Protein AF-A0A0M9DPZ4-F1 (afdb_monomer_lite)

Radius of gyration: 16.46 Å; chains: 1; bounding box: 39×26×56 Å

Foldseek 3Di:
DFQKKWKWDDAPVNQFIFTWDMDGLDDAQLNLQLLLAQKDFAQDLVCNPDPDRQKIKHFRVVSVVSLLLLLVLCCLAPLFDVVLSVQLVVVVVVLCVVVVVRRYGMMMMHRQSNPVPPPDDSRVVSVVVSVVSNVSNVVSVVCSVVSDSHCPPDDPDPVVCVCNVPVVRHRHDRTDGDDDPPSPPD

Structure (mmCIF, N/CA/C/O backbone):
data_AF-A0A0M9DPZ4-F1
#
_entry.id   AF-A0A0M9DPZ4-F1
#
loop_
_atom_site.group_PDB
_atom_site.id
_atom_site.type_symbol
_atom_site.label_atom_id
_atom_site.label_alt_id
_atom_site.label_comp_id
_atom_site.label_asym_id
_atom_site.label_entity_id
_atom_site.label_seq_id
_atom_site.pdbx_PDB_ins_code
_atom_site.Cartn_x
_atom_site.Cartn_y
_atom_site.Cartn_z
_atom_site.occupancy
_atom_site.B_iso_or_equiv
_atom_site.auth_seq_id
_atom_site.auth_comp_id
_atom_site.auth_asym_id
_atom_site.auth_atom_id
_atom_site.pdbx_PDB_model_num
ATOM 1 N N . MET A 1 1 ? 12.826 14.659 -14.609 1.00 52.06 1 MET A N 1
ATOM 2 C CA . MET A 1 1 ? 11.609 13.838 -14.426 1.00 52.06 1 MET A CA 1
ATOM 3 C C . MET A 1 1 ? 10.856 14.322 -13.198 1.00 52.06 1 MET A C 1
ATOM 5 O O . MET A 1 1 ? 11.426 15.083 -12.420 1.00 52.06 1 MET A O 1
ATOM 9 N N . GLY A 1 2 ? 9.575 13.976 -13.056 1.00 61.28 2 GLY A N 1
ATOM 10 C CA . GLY A 1 2 ? 8.886 14.183 -11.782 1.00 61.28 2 GLY A CA 1
ATOM 11 C C . GLY A 1 2 ? 9.511 13.297 -10.702 1.00 61.28 2 GLY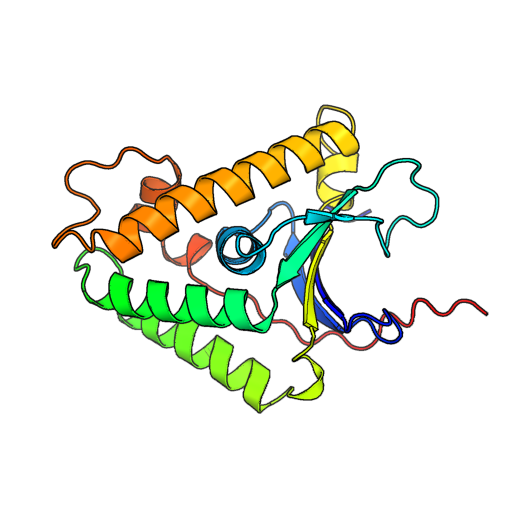 A C 1
ATOM 12 O O . GLY A 1 2 ? 10.254 12.379 -11.014 1.00 61.28 2 GLY A O 1
ATOM 13 N N . LYS A 1 3 ? 9.242 13.582 -9.429 1.00 82.19 3 LYS A N 1
ATOM 14 C CA . LYS A 1 3 ? 9.483 12.633 -8.337 1.00 82.19 3 LYS A CA 1
ATOM 15 C C . LYS A 1 3 ? 8.145 11.972 -8.055 1.00 82.19 3 LYS A C 1
ATOM 17 O O . LYS A 1 3 ? 7.326 12.578 -7.361 1.00 82.19 3 LYS A O 1
ATOM 22 N N . ARG A 1 4 ? 7.852 10.829 -8.673 1.00 88.00 4 ARG A N 1
ATOM 23 C CA . ARG A 1 4 ? 6.530 10.190 -8.582 1.00 88.00 4 ARG A CA 1
ATOM 24 C C . ARG A 1 4 ? 6.630 8.706 -8.256 1.00 88.00 4 ARG A C 1
ATOM 26 O O . ARG A 1 4 ? 7.545 8.024 -8.702 1.00 88.00 4 ARG A O 1
ATOM 33 N N . SER A 1 5 ? 5.669 8.223 -7.481 1.00 90.44 5 SER A N 1
ATOM 34 C CA . SER A 1 5 ? 5.359 6.804 -7.361 1.00 90.44 5 SER A CA 1
ATOM 35 C C . SER A 1 5 ? 4.095 6.505 -8.160 1.00 90.44 5 SER A C 1
ATOM 37 O O . SER A 1 5 ? 3.096 7.225 -8.047 1.00 90.44 5 SER A O 1
ATOM 39 N N . PHE A 1 6 ? 4.142 5.448 -8.963 1.00 92.69 6 PHE A N 1
ATOM 40 C CA . PHE A 1 6 ? 3.035 5.002 -9.802 1.00 92.69 6 PHE A CA 1
ATOM 41 C C . PHE A 1 6 ? 2.484 3.691 -9.266 1.00 92.69 6 PHE A C 1
ATOM 43 O O . PHE A 1 6 ? 3.246 2.755 -9.032 1.00 92.69 6 PHE A O 1
ATOM 50 N N . LEU A 1 7 ? 1.166 3.628 -9.098 1.00 94.31 7 LEU A N 1
ATOM 51 C CA . LEU A 1 7 ? 0.443 2.402 -8.804 1.00 94.31 7 LEU A CA 1
ATOM 52 C C . LEU A 1 7 ? -0.446 2.065 -10.001 1.00 94.31 7 LEU A C 1
ATOM 54 O O . LEU A 1 7 ? -1.272 2.882 -10.422 1.00 94.31 7 LEU A O 1
ATOM 58 N N . TYR A 1 8 ?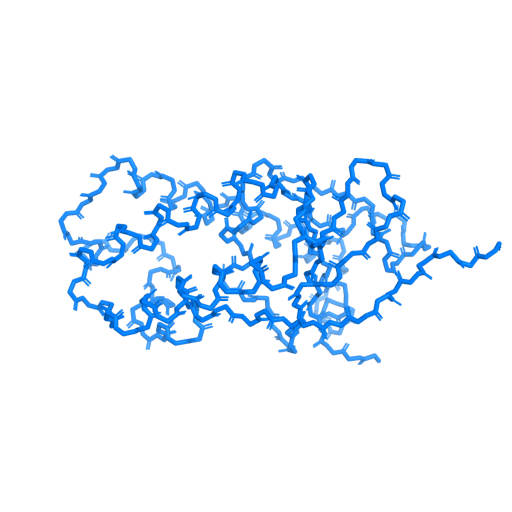 -0.310 0.852 -10.520 1.00 93.75 8 TYR A N 1
ATOM 59 C CA . TYR A 1 8 ? -1.147 0.334 -11.597 1.00 93.75 8 TYR A CA 1
ATOM 60 C C . TYR A 1 8 ? -1.520 -1.127 -11.354 1.00 93.75 8 TYR A C 1
ATOM 62 O O . TYR A 1 8 ? -0.969 -1.792 -10.476 1.00 93.75 8 TYR A O 1
ATOM 70 N N . SER A 1 9 ? -2.473 -1.628 -12.129 1.00 94.31 9 SER A N 1
ATOM 71 C CA . SER A 1 9 ? -2.841 -3.035 -12.172 1.00 94.31 9 SER A CA 1
ATOM 72 C C . SER A 1 9 ? -2.585 -3.659 -13.536 1.00 94.31 9 SER A C 1
ATOM 74 O O . SER A 1 9 ? -2.526 -2.979 -14.566 1.00 94.31 9 SER A O 1
ATOM 76 N N . ALA A 1 10 ? -2.381 -4.973 -13.531 1.00 92.75 10 ALA A N 1
ATOM 77 C CA . ALA A 1 10 ? -2.241 -5.766 -14.743 1.00 92.75 10 ALA A CA 1
ATOM 78 C C . ALA A 1 10 ? -2.678 -7.208 -14.491 1.00 92.75 10 ALA A C 1
ATOM 80 O O . ALA A 1 10 ? -2.569 -7.724 -13.376 1.00 92.75 10 ALA A O 1
ATOM 81 N N . ASN A 1 11 ? -3.126 -7.869 -15.554 1.00 90.81 11 ASN A N 1
ATOM 82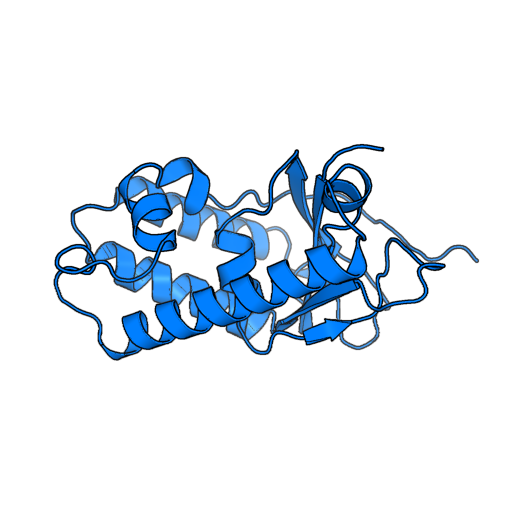 C CA . ASN A 1 11 ? -3.293 -9.319 -15.548 1.00 90.81 11 ASN A CA 1
ATOM 83 C C . ASN A 1 11 ? -1.936 -10.015 -15.721 1.00 90.81 11 ASN A C 1
ATOM 85 O O . ASN A 1 11 ? -0.973 -9.405 -16.189 1.00 90.81 11 ASN A O 1
ATOM 89 N N . GLN A 1 12 ? -1.880 -11.317 -15.446 1.00 86.69 12 GLN A N 1
ATOM 90 C CA . GLN A 1 12 ? -0.695 -12.170 -15.611 1.00 86.69 12 GLN A CA 1
ATOM 91 C C . GLN A 1 12 ? -0.041 -12.074 -16.992 1.00 86.69 12 GLN A C 1
ATOM 93 O O . GLN A 1 12 ? 1.168 -12.245 -17.116 1.00 86.69 12 GLN A O 1
ATOM 98 N N . SER A 1 13 ? -0.828 -11.798 -18.033 1.00 83.38 13 SER A N 1
ATOM 99 C CA . SER A 1 13 ? -0.327 -11.659 -19.400 1.00 83.38 13 SER A CA 1
ATOM 100 C C . SER A 1 13 ? 0.372 -10.327 -19.679 1.00 83.38 13 SER A C 1
ATOM 102 O O . SER A 1 13 ? 0.928 -10.178 -20.762 1.00 83.38 13 SER A O 1
ATOM 104 N N . PHE A 1 14 ? 0.298 -9.348 -18.766 1.00 82.19 14 PHE A N 1
ATOM 105 C CA . PHE A 1 14 ? 0.804 -7.977 -18.937 1.00 82.19 14 PHE A CA 1
ATOM 106 C C . PHE A 1 14 ? 0.311 -7.264 -20.210 1.00 82.19 14 PHE A C 1
ATOM 108 O O . PHE A 1 14 ? 0.827 -6.223 -20.597 1.00 82.19 14 PHE A O 1
ATOM 115 N N . THR A 1 15 ? -0.740 -7.781 -20.853 1.00 78.69 15 THR A N 1
ATOM 116 C CA . THR A 1 15 ? -1.261 -7.249 -22.126 1.00 78.69 15 THR A CA 1
ATOM 117 C C . THR A 1 15 ? -1.846 -5.848 -22.005 1.00 78.69 15 THR A C 1
ATOM 119 O O . THR A 1 15 ? -1.954 -5.129 -22.999 1.00 78.69 15 THR A O 1
ATOM 122 N N . LYS A 1 16 ? -2.278 -5.472 -20.800 1.00 83.06 16 LYS A N 1
ATOM 123 C CA . LYS A 1 16 ? -2.845 -4.165 -20.496 1.00 83.06 16 LYS A CA 1
ATOM 124 C C . LYS A 1 16 ? -2.424 -3.739 -19.101 1.00 83.06 16 LYS A C 1
ATOM 126 O O . LYS A 1 16 ? -2.715 -4.434 -18.131 1.00 83.06 16 LYS A O 1
ATOM 131 N N . LEU A 1 17 ? -1.802 -2.569 -19.036 1.00 88.19 17 LEU A N 1
ATOM 132 C CA . LEU A 1 17 ? -1.488 -1.870 -17.801 1.00 88.19 17 LEU A CA 1
ATOM 133 C C . LEU A 1 17 ? -2.584 -0.837 -17.529 1.00 88.19 17 LEU A C 1
ATOM 135 O O . LEU A 1 17 ? -3.160 -0.242 -18.453 1.00 88.19 17 LEU A O 1
ATOM 139 N N . ARG A 1 18 ? -2.955 -0.712 -16.259 1.00 90.62 18 ARG A N 1
ATOM 140 C CA . ARG A 1 18 ? -4.110 0.054 -15.806 1.00 90.62 18 ARG A CA 1
ATOM 141 C C . ARG A 1 18 ? -3.711 0.953 -14.654 1.00 90.62 18 ARG A C 1
ATOM 143 O O . ARG A 1 18 ? -3.640 0.498 -13.525 1.00 90.62 18 ARG A O 1
ATOM 150 N N . ASP A 1 19 ? -3.520 2.235 -14.927 1.00 90.50 19 ASP A N 1
ATOM 151 C CA . ASP A 1 19 ? -3.243 3.212 -13.873 1.00 90.50 19 ASP A CA 1
ATOM 152 C C . ASP A 1 19 ? -4.333 3.207 -12.798 1.00 90.50 19 ASP A C 1
ATOM 154 O O . ASP A 1 19 ? -5.528 3.115 -13.110 1.00 90.50 19 ASP A O 1
ATOM 158 N N . LEU A 1 20 ? -3.891 3.308 -11.547 1.00 92.62 20 LEU A N 1
ATOM 159 C CA . LEU A 1 20 ? -4.741 3.356 -10.364 1.00 92.62 20 LEU A CA 1
ATOM 160 C C . LEU A 1 20 ? -4.467 4.592 -9.516 1.00 92.62 20 LEU A C 1
ATOM 162 O O . LEU A 1 20 ? -5.391 5.150 -8.933 1.00 92.62 20 LEU A O 1
ATOM 166 N N . SER A 1 21 ? -3.203 4.993 -9.381 1.00 91.81 21 SER A N 1
ATOM 167 C CA . SER A 1 21 ? -2.817 6.135 -8.557 1.00 91.81 21 SER A CA 1
ATOM 168 C C . SER A 1 21 ? -1.415 6.641 -8.904 1.00 91.81 21 SER A C 1
ATOM 170 O O . SER A 1 21 ? -0.568 5.906 -9.405 1.00 91.81 21 SER A O 1
ATOM 172 N N . GLU A 1 22 ? -1.174 7.919 -8.621 1.00 90.62 22 GLU A N 1
ATOM 173 C CA . GLU A 1 22 ? 0.131 8.568 -8.760 1.00 90.62 22 GLU A CA 1
ATOM 174 C C . GLU A 1 22 ? 0.330 9.536 -7.591 1.00 90.62 22 GLU A C 1
ATOM 176 O O . GLU A 1 22 ? -0.519 10.411 -7.364 1.00 90.62 22 GLU A O 1
ATOM 181 N N . CYS A 1 23 ? 1.468 9.446 -6.902 1.00 88.31 23 CYS A N 1
ATOM 182 C CA . CYS A 1 23 ? 1.805 10.333 -5.789 1.00 88.31 23 CYS A CA 1
ATOM 183 C C . CYS A 1 23 ? 3.163 11.003 -5.988 1.00 88.31 23 CYS A C 1
ATOM 185 O O . CYS A 1 23 ? 4.130 10.376 -6.407 1.00 88.31 23 CYS A O 1
ATOM 187 N N . LYS A 1 24 ? 3.231 12.307 -5.693 1.00 88.12 24 LYS A N 1
ATOM 188 C CA . LYS A 1 24 ? 4.454 13.103 -5.837 1.00 88.12 24 LYS A CA 1
ATOM 189 C C . LYS A 1 24 ? 5.283 13.035 -4.560 1.00 88.12 24 LYS A C 1
ATOM 191 O O . LYS A 1 24 ? 4.747 13.248 -3.481 1.00 88.12 24 LYS A O 1
ATOM 196 N N . ASN A 1 25 ? 6.591 12.856 -4.709 1.00 84.81 25 ASN A N 1
ATOM 197 C CA . ASN A 1 25 ? 7.608 12.905 -3.656 1.00 84.81 25 ASN A CA 1
ATOM 198 C C . ASN A 1 25 ? 7.437 11.891 -2.511 1.00 84.81 25 ASN A C 1
ATOM 200 O O . ASN A 1 25 ? 8.165 11.984 -1.528 1.00 84.81 25 ASN A O 1
ATOM 204 N N . SER A 1 26 ? 6.502 10.945 -2.599 1.00 87.81 26 SER A N 1
ATOM 205 C CA . SER A 1 26 ? 6.248 9.987 -1.526 1.00 87.81 26 SER A CA 1
ATOM 206 C C . SER A 1 26 ? 5.663 8.680 -2.047 1.00 87.81 26 SER A C 1
ATOM 208 O O . SER A 1 26 ? 5.127 8.604 -3.157 1.00 87.81 26 SER A O 1
ATOM 210 N N . ILE A 1 27 ? 5.774 7.644 -1.217 1.00 90.50 27 ILE A N 1
ATOM 211 C CA . ILE A 1 27 ? 5.100 6.358 -1.390 1.00 90.50 27 ILE A CA 1
ATOM 212 C C . ILE A 1 27 ? 4.056 6.261 -0.271 1.00 90.50 27 ILE A C 1
ATOM 214 O O . ILE A 1 27 ? 4.435 6.062 0.887 1.00 90.50 27 ILE A O 1
ATOM 218 N N . PRO A 1 28 ? 2.762 6.447 -0.586 1.00 90.12 28 PRO A N 1
ATOM 219 C CA . PRO A 1 28 ? 1.685 6.398 0.393 1.00 90.12 28 PRO A CA 1
ATOM 220 C C . PRO A 1 28 ? 1.677 5.113 1.215 1.00 90.12 28 PRO A C 1
ATOM 222 O O . PRO A 1 28 ? 1.924 4.023 0.697 1.00 90.12 28 PRO A O 1
ATOM 225 N N . PHE A 1 29 ? 1.299 5.226 2.487 1.00 91.25 29 PHE A N 1
ATOM 226 C CA . PHE A 1 29 ? 1.192 4.068 3.371 1.00 91.25 29 PHE A CA 1
ATOM 227 C C . PHE A 1 29 ? 0.193 3.027 2.847 1.00 91.25 29 PHE A C 1
ATOM 229 O O . PHE A 1 29 ? 0.484 1.833 2.876 1.00 91.25 29 PHE A O 1
ATOM 236 N N . PHE A 1 30 ? -0.926 3.461 2.255 1.00 91.56 30 PHE A N 1
ATOM 237 C CA . PHE A 1 30 ? -1.904 2.537 1.678 1.00 91.56 30 PHE A CA 1
ATOM 238 C C . PHE A 1 30 ? -1.339 1.666 0.544 1.00 91.56 30 PHE A C 1
ATOM 240 O O . PHE A 1 30 ? -1.771 0.524 0.411 1.00 91.56 30 PHE A O 1
ATOM 247 N N . TYR A 1 31 ? -0.348 2.142 -0.227 1.00 94.06 31 TYR A N 1
ATOM 248 C CA . TYR A 1 31 ? 0.332 1.299 -1.221 1.00 94.06 31 TYR A CA 1
ATOM 249 C C . TYR A 1 31 ? 1.018 0.118 -0.538 1.00 94.06 31 TYR A C 1
ATOM 251 O O . TYR A 1 31 ? 0.889 -1.019 -0.986 1.00 94.06 31 TYR A O 1
ATOM 259 N N . LYS A 1 32 ? 1.700 0.377 0.584 1.00 94.94 32 LYS A N 1
ATOM 260 C CA . LYS A 1 32 ? 2.391 -0.659 1.359 1.00 94.94 32 LYS A CA 1
ATOM 261 C C . LYS A 1 32 ? 1.411 -1.702 1.900 1.00 94.94 32 LYS A C 1
ATOM 263 O O . LYS A 1 32 ? 1.729 -2.886 1.907 1.00 94.94 32 LYS A O 1
ATOM 268 N N . ILE A 1 33 ? 0.204 -1.277 2.288 1.00 94.69 33 ILE A N 1
ATOM 269 C CA . ILE A 1 33 ? -0.861 -2.183 2.742 1.00 94.69 33 ILE A CA 1
ATOM 270 C C . ILE A 1 33 ? -1.294 -3.136 1.621 1.00 94.69 33 ILE A C 1
ATOM 272 O O . ILE A 1 33 ? -1.270 -4.351 1.817 1.00 94.69 33 ILE A O 1
ATOM 276 N N . ILE A 1 34 ? -1.692 -2.598 0.462 1.00 95.56 34 ILE A N 1
ATOM 277 C CA . ILE A 1 34 ? -2.282 -3.403 -0.623 1.00 95.56 34 ILE A CA 1
ATOM 278 C C . ILE A 1 34 ? -1.246 -4.272 -1.345 1.00 95.56 34 ILE A C 1
ATOM 280 O O . ILE A 1 34 ? -1.576 -5.371 -1.777 1.00 95.56 34 ILE A O 1
ATOM 284 N N . LEU A 1 35 ? 0.007 -3.817 -1.450 1.00 96.94 35 LEU A N 1
ATOM 285 C CA . LEU A 1 35 ? 1.084 -4.574 -2.103 1.00 96.94 35 LEU A CA 1
ATOM 286 C C . LEU A 1 35 ? 1.671 -5.662 -1.214 1.00 96.94 35 LEU A C 1
ATOM 288 O O . LEU A 1 35 ? 2.272 -6.594 -1.730 1.00 96.94 35 LEU A O 1
ATOM 292 N N . GLY A 1 36 ? 1.524 -5.537 0.105 1.00 96.56 36 GLY A N 1
ATOM 293 C CA . GLY A 1 36 ? 2.153 -6.425 1.075 1.00 96.56 36 GLY A CA 1
ATOM 294 C C . GLY A 1 36 ? 1.730 -7.891 0.976 1.00 96.56 36 GLY A C 1
ATOM 295 O O . GLY A 1 36 ? 2.463 -8.773 1.427 1.00 96.56 36 GLY A O 1
ATOM 296 N N . VAL A 1 37 ? 0.566 -8.161 0.380 1.00 96.44 37 VAL A N 1
ATOM 297 C CA . VAL A 1 37 ? 0.063 -9.521 0.194 1.00 96.44 37 VAL A CA 1
ATOM 298 C C . VAL A 1 37 ? 0.715 -10.154 -1.033 1.00 96.44 37 VAL A C 1
ATOM 300 O O . VAL A 1 37 ? 0.505 -9.705 -2.157 1.00 96.44 37 VAL A O 1
ATOM 303 N N . ASP A 1 38 ? 1.480 -11.224 -0.803 1.00 95.81 38 ASP A N 1
ATOM 304 C CA . ASP A 1 38 ? 2.239 -11.947 -1.833 1.00 95.81 38 ASP A CA 1
ATOM 305 C C . ASP A 1 38 ? 3.197 -11.022 -2.619 1.00 95.81 38 ASP A C 1
ATOM 307 O O . ASP A 1 38 ? 3.311 -11.099 -3.843 1.00 95.81 38 ASP A O 1
ATOM 311 N N . ALA A 1 39 ? 3.871 -10.115 -1.898 1.00 97.56 39 ALA A N 1
ATOM 312 C CA . ALA A 1 39 ? 4.714 -9.089 -2.501 1.00 97.56 39 ALA A CA 1
ATOM 313 C C . ALA A 1 39 ? 6.006 -9.656 -3.115 1.00 97.56 39 ALA A C 1
ATOM 315 O O . ALA A 1 39 ? 6.791 -10.334 -2.447 1.00 97.56 39 ALA A O 1
ATOM 316 N N . GLU A 1 40 ? 6.311 -9.272 -4.351 1.00 97.44 40 GLU A N 1
ATOM 317 C CA . GLU A 1 40 ? 7.504 -9.708 -5.082 1.00 97.44 40 GLU A CA 1
ATOM 318 C C . GLU A 1 40 ? 8.146 -8.543 -5.842 1.00 97.44 40 GLU A C 1
ATOM 320 O O . GLU A 1 40 ? 7.456 -7.694 -6.408 1.00 97.44 40 GLU A O 1
ATOM 325 N N . ILE A 1 41 ? 9.478 -8.527 -5.918 1.00 97.00 41 ILE A N 1
ATOM 326 C CA . ILE A 1 41 ? 10.198 -7.619 -6.819 1.00 97.00 41 ILE A CA 1
ATOM 327 C C . ILE A 1 41 ? 10.176 -8.212 -8.234 1.00 97.00 41 ILE A C 1
ATOM 329 O O . ILE A 1 41 ? 10.457 -9.396 -8.429 1.00 97.00 41 ILE A O 1
ATOM 333 N N . CYS A 1 42 ? 9.854 -7.397 -9.235 1.00 94.62 42 CYS A N 1
ATOM 334 C CA . CYS A 1 42 ? 9.731 -7.805 -10.629 1.00 94.62 42 CYS A CA 1
ATOM 335 C C . CYS A 1 42 ? 10.300 -6.756 -11.597 1.00 94.62 42 CYS A C 1
ATOM 337 O O . CYS A 1 42 ? 10.762 -5.681 -11.201 1.00 94.62 42 CYS A O 1
ATOM 339 N N . LYS A 1 43 ? 10.330 -7.102 -12.889 1.00 93.31 43 LYS A N 1
ATOM 340 C CA . LYS A 1 43 ? 10.809 -6.191 -13.932 1.00 93.31 43 LYS A CA 1
ATOM 341 C C . LYS A 1 43 ? 9.879 -4.991 -14.057 1.00 93.31 43 LYS A C 1
ATOM 343 O O . LYS A 1 43 ? 8.663 -5.147 -14.154 1.00 93.31 43 LYS A O 1
ATOM 348 N N . SER A 1 44 ? 10.493 -3.818 -14.105 1.00 91.94 44 SER A N 1
ATOM 349 C CA . SER A 1 44 ? 9.805 -2.570 -14.391 1.00 91.94 44 SER A CA 1
ATOM 350 C C . SER A 1 44 ? 9.186 -2.589 -15.789 1.00 91.94 44 SER A C 1
ATOM 352 O O . SER A 1 44 ? 9.751 -3.168 -16.718 1.00 91.94 44 SER A O 1
ATOM 354 N N . GLN A 1 45 ? 8.010 -1.981 -15.900 1.00 87.81 45 GLN A N 1
ATOM 355 C CA . GLN A 1 45 ? 7.332 -1.673 -17.155 1.00 87.81 45 GLN A CA 1
ATOM 356 C C . GLN A 1 45 ? 7.618 -0.230 -17.601 1.00 87.81 45 GLN A C 1
ATOM 358 O O . GLN A 1 45 ? 7.474 0.078 -18.778 1.00 87.81 45 GLN A O 1
ATOM 363 N N . LEU A 1 46 ? 8.044 0.647 -16.682 1.00 86.31 46 LEU A N 1
ATOM 364 C CA . LEU A 1 46 ? 8.408 2.038 -16.983 1.00 86.31 46 LEU A CA 1
ATOM 365 C C . LEU A 1 46 ? 9.887 2.208 -17.378 1.00 86.31 46 LEU A C 1
ATOM 367 O O . LEU A 1 46 ? 10.235 3.114 -18.132 1.00 86.31 46 LEU A O 1
ATOM 371 N N . TRP A 1 47 ? 10.764 1.345 -16.871 1.00 88.88 47 TRP A N 1
ATOM 372 C CA . TRP A 1 47 ? 12.218 1.402 -17.012 1.00 88.88 47 TRP A CA 1
ATOM 373 C C . TRP A 1 47 ? 12.726 0.183 -17.792 1.00 88.88 47 TRP A C 1
ATOM 375 O O . TRP A 1 47 ? 13.455 -0.657 -17.263 1.00 88.88 47 TRP A O 1
ATOM 385 N N . GLU A 1 48 ? 12.348 0.094 -19.071 1.00 82.44 48 GLU A N 1
ATOM 386 C CA . GLU A 1 48 ? 12.602 -1.063 -19.953 1.00 82.44 48 GLU A CA 1
ATOM 387 C C . GLU A 1 48 ? 14.079 -1.493 -20.021 1.00 82.44 48 GLU A C 1
ATOM 389 O O . GLU A 1 48 ? 14.387 -2.680 -20.123 1.00 82.44 48 GLU A O 1
ATOM 394 N N . ASN A 1 49 ? 14.997 -0.526 -19.931 1.00 86.00 49 ASN A N 1
ATOM 395 C CA . ASN A 1 49 ? 16.439 -0.748 -20.060 1.00 86.00 49 ASN A CA 1
ATOM 396 C C . ASN A 1 49 ? 17.179 -0.816 -18.715 1.00 86.00 49 ASN A C 1
ATOM 398 O O . ASN A 1 49 ? 18.412 -0.855 -18.696 1.00 86.00 49 ASN A O 1
ATOM 402 N N . TYR A 1 50 ? 16.466 -0.809 -17.586 1.00 88.94 50 TYR A N 1
ATOM 403 C CA . TYR A 1 50 ? 17.112 -0.926 -16.284 1.00 88.94 50 TYR A CA 1
ATOM 404 C C . TYR A 1 50 ? 17.474 -2.388 -16.002 1.00 88.94 50 TYR A C 1
ATOM 406 O O . TYR A 1 50 ? 16.641 -3.289 -16.088 1.00 88.94 50 TYR A O 1
ATOM 414 N N . ALA A 1 51 ? 18.745 -2.637 -15.681 1.00 89.75 51 ALA A N 1
ATOM 415 C CA . ALA A 1 51 ? 19.293 -3.993 -15.619 1.00 89.75 51 ALA A CA 1
ATOM 416 C C . ALA A 1 51 ? 18.706 -4.851 -14.482 1.00 89.75 51 ALA A C 1
ATOM 418 O O . ALA A 1 51 ? 18.679 -6.079 -14.581 1.00 89.75 51 ALA A O 1
ATOM 419 N N . HIS A 1 52 ? 18.241 -4.216 -13.405 1.00 92.12 52 HIS A N 1
ATOM 420 C CA . HIS A 1 52 ? 17.730 -4.894 -12.217 1.00 92.12 52 HIS A CA 1
ATOM 421 C C . HIS A 1 52 ? 16.203 -4.780 -12.108 1.00 92.12 52 HIS A C 1
ATOM 423 O O . HIS A 1 52 ? 15.616 -3.806 -12.574 1.00 92.12 52 HIS A O 1
ATOM 429 N N . PRO A 1 53 ? 15.520 -5.753 -11.484 1.00 94.25 53 PRO A N 1
ATOM 430 C CA . PRO A 1 53 ? 14.092 -5.633 -11.238 1.00 94.25 53 PRO A CA 1
ATOM 431 C C . PRO A 1 53 ? 13.849 -4.574 -10.147 1.00 94.25 53 PRO A C 1
ATOM 433 O O . PRO A 1 53 ? 14.411 -4.662 -9.056 1.00 94.25 53 PRO A O 1
ATOM 436 N N . ILE A 1 54 ? 13.049 -3.555 -10.468 1.00 95.06 54 ILE A N 1
ATOM 437 C CA . ILE A 1 54 ? 12.796 -2.385 -9.605 1.00 95.06 54 ILE A CA 1
ATOM 438 C C . ILE A 1 54 ? 11.306 -2.029 -9.476 1.00 95.06 54 ILE A C 1
ATOM 440 O O . ILE A 1 54 ? 10.972 -0.975 -8.948 1.00 95.06 54 ILE A O 1
ATOM 444 N N . ALA A 1 55 ? 10.408 -2.892 -9.955 1.00 95.75 55 ALA A N 1
ATOM 445 C CA . ALA A 1 55 ? 8.980 -2.789 -9.667 1.00 95.75 55 ALA A CA 1
ATOM 446 C C . ALA A 1 55 ? 8.612 -3.751 -8.536 1.00 95.75 55 ALA A C 1
ATOM 448 O O . ALA A 1 55 ? 9.218 -4.815 -8.396 1.00 95.75 55 ALA A O 1
ATOM 449 N N . ILE A 1 56 ? 7.597 -3.412 -7.750 1.00 98.12 56 ILE A N 1
ATOM 450 C CA . ILE A 1 56 ? 7.065 -4.278 -6.693 1.00 98.12 56 ILE A CA 1
ATOM 451 C C . ILE A 1 56 ? 5.646 -4.659 -7.076 1.00 98.12 56 ILE A C 1
ATOM 453 O O . ILE A 1 56 ? 4.830 -3.776 -7.314 1.00 98.12 56 ILE A O 1
ATOM 457 N N . LYS A 1 57 ? 5.341 -5.953 -7.130 1.00 97.19 57 LYS A N 1
ATOM 458 C CA . LYS A 1 57 ? 3.988 -6.451 -7.385 1.00 97.19 57 LYS A CA 1
ATOM 459 C C . LYS A 1 57 ? 3.394 -7.107 -6.146 1.00 97.19 57 LYS A C 1
ATOM 461 O O . LYS A 1 57 ? 4.148 -7.634 -5.336 1.00 97.19 57 LYS A O 1
ATOM 466 N N . GLY A 1 58 ? 2.070 -7.117 -6.045 1.00 97.81 58 GLY A N 1
ATOM 467 C CA . GLY A 1 58 ? 1.310 -7.839 -5.020 1.00 97.81 58 GLY A CA 1
ATOM 468 C C . GLY A 1 58 ? -0.019 -8.353 -5.577 1.00 97.81 58 GLY A C 1
ATOM 469 O O . GLY A 1 58 ? -0.459 -7.913 -6.643 1.00 97.81 58 GLY A O 1
ATOM 470 N N . ASP A 1 59 ? -0.654 -9.296 -4.882 1.00 98.00 59 ASP A N 1
ATOM 471 C CA . ASP A 1 59 ? -1.951 -9.857 -5.286 1.00 98.00 59 ASP A CA 1
ATOM 472 C C . ASP A 1 59 ? -3.055 -8.796 -5.172 1.00 98.00 59 ASP A C 1
ATOM 474 O O . ASP A 1 59 ? -3.262 -8.205 -4.109 1.00 98.00 59 ASP A O 1
ATOM 478 N N . PHE A 1 60 ? -3.770 -8.544 -6.270 1.00 97.62 60 PHE A N 1
ATOM 479 C CA . PHE A 1 60 ? -4.754 -7.467 -6.319 1.00 97.62 60 PHE A CA 1
ATOM 480 C C . PHE A 1 60 ? -5.950 -7.736 -5.400 1.00 97.62 60 PHE A C 1
ATOM 482 O O . PHE A 1 60 ? -6.331 -6.902 -4.575 1.00 97.62 60 PHE A O 1
ATOM 489 N N . ILE A 1 61 ? -6.559 -8.915 -5.542 1.00 97.56 61 ILE A N 1
ATOM 490 C CA . ILE A 1 61 ? -7.811 -9.252 -4.859 1.00 97.56 61 ILE A CA 1
ATOM 491 C C . ILE A 1 61 ? -7.556 -9.434 -3.366 1.00 97.56 61 ILE A C 1
ATOM 493 O O . ILE A 1 61 ? -8.283 -8.876 -2.540 1.00 97.56 61 ILE A O 1
ATOM 497 N N . LYS A 1 62 ? -6.497 -10.162 -3.001 1.00 98.19 62 LYS A N 1
ATOM 498 C CA . LYS A 1 62 ? -6.139 -10.352 -1.594 1.00 98.19 62 LYS A CA 1
ATOM 499 C C . LYS A 1 62 ? -5.635 -9.055 -0.965 1.00 98.19 62 LYS A C 1
ATOM 501 O O . LYS A 1 62 ? -5.941 -8.810 0.199 1.00 98.19 62 LYS A O 1
ATOM 506 N N . GLY A 1 63 ? -4.913 -8.221 -1.715 1.00 97.94 63 GLY A N 1
ATOM 507 C CA . GLY A 1 63 ? -4.458 -6.906 -1.266 1.00 97.94 63 GLY A CA 1
ATOM 508 C C . GLY A 1 63 ? -5.618 -5.976 -0.905 1.00 97.94 63 GLY A C 1
ATOM 509 O O . GLY A 1 63 ? -5.628 -5.398 0.185 1.00 97.94 63 GLY A O 1
ATOM 510 N N . LEU A 1 64 ? -6.641 -5.885 -1.765 1.00 97.06 64 LEU A N 1
ATOM 511 C CA . LEU A 1 64 ? -7.853 -5.113 -1.459 1.00 97.06 64 LEU A CA 1
ATOM 512 C C . LEU A 1 64 ? -8.633 -5.690 -0.283 1.00 97.06 64 LEU A C 1
ATOM 514 O O . LEU A 1 64 ? -9.055 -4.931 0.588 1.00 97.06 64 LEU A O 1
ATOM 518 N N . GLN A 1 65 ? -8.804 -7.013 -0.229 1.00 98.00 65 GLN A N 1
ATOM 519 C CA . GLN A 1 65 ? -9.507 -7.641 0.888 1.00 98.00 65 GLN A CA 1
ATOM 520 C C . GLN A 1 65 ? -8.794 -7.364 2.217 1.00 98.00 65 GLN A C 1
ATOM 522 O O . GLN A 1 65 ? -9.439 -6.980 3.190 1.00 98.00 65 GLN A O 1
ATOM 527 N N . PHE A 1 66 ? -7.463 -7.475 2.246 1.00 98.06 66 PHE A N 1
ATOM 528 C CA . PHE A 1 66 ? -6.660 -7.166 3.428 1.00 98.06 66 PHE A CA 1
ATOM 529 C C . PHE A 1 66 ? -6.820 -5.705 3.869 1.00 98.06 66 PHE A C 1
ATOM 531 O O . PHE A 1 66 ? -6.939 -5.426 5.062 1.00 98.06 66 PHE A O 1
ATOM 538 N N . PHE A 1 67 ? -6.870 -4.770 2.917 1.00 96.38 67 PHE A N 1
ATOM 539 C CA . PHE A 1 67 ? -7.139 -3.366 3.214 1.00 96.38 67 PHE A CA 1
ATOM 540 C C . PHE A 1 67 ? -8.537 -3.155 3.813 1.00 96.38 67 PHE A C 1
ATOM 542 O O . PHE A 1 67 ? -8.665 -2.439 4.806 1.00 96.38 67 PHE A O 1
ATOM 549 N N . TYR A 1 68 ? -9.577 -3.803 3.281 1.00 96.88 68 TYR A N 1
ATOM 550 C CA . TYR A 1 68 ? -10.925 -3.718 3.852 1.00 96.88 68 TYR A CA 1
ATOM 551 C C . TYR A 1 68 ? -11.000 -4.291 5.270 1.00 96.88 68 TYR A C 1
ATOM 553 O O . TYR A 1 68 ? -11.558 -3.640 6.154 1.00 96.88 68 TYR A O 1
ATOM 561 N N . ASP A 1 69 ? -10.375 -5.444 5.512 1.00 97.69 69 ASP A N 1
ATOM 562 C CA . ASP A 1 69 ? -10.321 -6.057 6.841 1.00 97.69 69 ASP A CA 1
ATOM 563 C C . ASP A 1 69 ? -9.612 -5.142 7.857 1.00 97.69 69 ASP A C 1
ATOM 565 O O . ASP A 1 69 ? -10.032 -5.037 9.015 1.00 97.69 69 ASP A O 1
ATOM 569 N N . LEU A 1 70 ? -8.553 -4.446 7.422 1.00 96.06 70 LEU A N 1
ATOM 570 C CA . LEU A 1 70 ? -7.865 -3.435 8.226 1.00 96.06 70 LEU A CA 1
ATOM 571 C C . LEU A 1 70 ? -8.754 -2.240 8.543 1.00 96.06 70 LEU A C 1
ATOM 573 O O . LEU A 1 70 ? -8.820 -1.850 9.706 1.00 96.06 70 LEU A O 1
ATOM 577 N N . LEU A 1 71 ? -9.446 -1.674 7.551 1.00 95.56 71 LEU A N 1
ATOM 578 C CA . LEU A 1 71 ? -10.359 -0.554 7.782 1.00 95.56 71 LEU A CA 1
ATOM 579 C C . LEU A 1 71 ? -11.470 -0.939 8.765 1.00 95.56 71 LEU A C 1
ATOM 581 O O . LEU A 1 71 ? -11.781 -0.163 9.667 1.00 95.56 71 LEU A O 1
ATOM 585 N N . ASP A 1 72 ? -12.033 -2.142 8.643 1.00 96.44 72 ASP A N 1
ATOM 586 C CA . ASP A 1 72 ? -13.064 -2.626 9.563 1.00 96.44 72 ASP A CA 1
ATOM 587 C C . ASP A 1 72 ? -12.539 -2.816 10.990 1.00 96.44 72 ASP A C 1
ATOM 589 O O . ASP A 1 72 ? -13.238 -2.492 11.951 1.00 96.44 72 ASP A O 1
ATOM 593 N N . TYR A 1 73 ? -11.294 -3.267 11.156 1.00 96.56 73 TYR A N 1
ATOM 594 C CA . TYR A 1 73 ? -10.657 -3.284 12.470 1.00 96.56 73 TYR A CA 1
ATOM 595 C C . TYR A 1 73 ? -10.352 -1.869 12.991 1.00 96.56 73 TYR A C 1
ATOM 597 O O . TYR A 1 73 ? -10.604 -1.577 14.159 1.00 96.56 73 TYR A O 1
ATOM 605 N N . PHE A 1 74 ? -9.864 -0.960 12.148 1.00 95.19 74 PHE A N 1
ATOM 606 C CA . PHE A 1 74 ? -9.584 0.426 12.533 1.00 95.19 74 PHE A CA 1
ATOM 607 C C . PHE A 1 74 ? -10.836 1.172 12.994 1.00 95.19 74 PHE A C 1
ATOM 609 O O . PHE A 1 74 ? -10.737 2.001 13.897 1.00 95.19 74 PHE A O 1
ATOM 616 N N . LYS A 1 75 ? -12.027 0.816 12.495 1.00 95.31 75 LYS A N 1
ATOM 617 C CA . LYS A 1 75 ? -13.296 1.364 13.004 1.00 95.31 75 LYS A CA 1
ATOM 618 C C . LYS A 1 75 ? -13.523 1.058 14.485 1.00 95.31 75 LYS A C 1
ATOM 620 O O . LYS A 1 75 ? -14.233 1.804 15.152 1.00 95.31 75 LYS A O 1
ATOM 625 N N . THR A 1 76 ? -12.909 0.014 15.044 1.00 95.25 76 THR A N 1
ATOM 626 C CA . THR A 1 76 ? -13.016 -0.271 16.483 1.00 95.25 76 THR A CA 1
ATOM 627 C C . THR A 1 76 ? -12.068 0.583 17.333 1.00 95.25 76 THR A C 1
ATOM 629 O O . THR A 1 76 ? -12.131 0.516 18.560 1.00 95.25 76 THR A O 1
ATOM 632 N N . GLN A 1 77 ? -11.184 1.371 16.712 1.00 94.12 77 GLN A N 1
ATOM 633 C CA . GLN A 1 77 ? -10.153 2.159 17.382 1.00 94.12 77 GLN A CA 1
ATOM 634 C C . GLN A 1 77 ? -10.612 3.614 17.520 1.00 94.12 77 GLN A C 1
ATOM 636 O O . GLN A 1 77 ? -10.771 4.334 16.537 1.00 94.12 77 GLN A O 1
ATOM 641 N N . LYS A 1 78 ? -10.811 4.073 18.759 1.00 92.00 78 LYS A N 1
ATOM 642 C CA . LYS A 1 78 ? -11.378 5.406 19.051 1.00 92.00 78 LYS A CA 1
ATOM 643 C C . LYS A 1 78 ? -10.495 6.572 18.599 1.00 92.00 78 LYS A C 1
ATOM 645 O O . LYS A 1 78 ? -10.988 7.683 18.454 1.00 92.00 78 LYS A O 1
ATOM 650 N N . GLN A 1 79 ? -9.199 6.328 18.445 1.00 91.25 79 GLN A N 1
ATOM 651 C CA . GLN A 1 79 ? -8.203 7.331 18.080 1.00 91.25 79 GLN A CA 1
ATOM 652 C C . GLN A 1 79 ? -8.165 7.606 16.574 1.00 91.25 79 GLN A C 1
ATOM 654 O O . GLN A 1 79 ? -7.558 8.591 16.170 1.00 91.25 79 GLN A O 1
ATOM 659 N N . ILE A 1 80 ? -8.796 6.763 15.750 1.00 93.06 80 ILE A N 1
ATOM 660 C CA . ILE A 1 80 ? -8.848 6.957 14.301 1.00 93.06 80 ILE A CA 1
ATOM 661 C C . ILE A 1 80 ? -10.194 7.613 13.944 1.00 93.06 80 ILE A C 1
ATOM 663 O O . ILE A 1 80 ? -11.243 7.089 14.337 1.00 93.06 80 ILE A O 1
ATOM 667 N N . PRO A 1 81 ? -10.206 8.742 13.208 1.00 94.31 81 PRO A N 1
ATOM 668 C CA . PRO A 1 81 ? -11.448 9.392 12.800 1.00 94.31 81 PRO A CA 1
ATOM 669 C C . PRO A 1 81 ? -12.332 8.462 11.954 1.00 94.31 81 PRO A C 1
ATOM 671 O O . PRO A 1 81 ? -11.914 7.981 10.903 1.00 94.31 81 PRO A O 1
ATOM 674 N N . GLN A 1 82 ? -13.573 8.222 12.391 1.00 94.19 82 GLN A N 1
ATOM 675 C CA . GLN A 1 82 ? -14.494 7.305 11.699 1.00 94.19 82 GLN A CA 1
ATOM 676 C C . GLN A 1 82 ? -14.858 7.789 10.293 1.00 94.19 82 GLN A C 1
ATOM 678 O O . GLN A 1 82 ? -14.848 6.996 9.357 1.00 94.19 82 GLN A O 1
ATOM 683 N N . GLU A 1 83 ? -15.097 9.093 10.132 1.00 94.06 83 GLU A N 1
ATOM 684 C CA . GLU A 1 83 ? -15.407 9.709 8.834 1.00 94.06 83 GLU A CA 1
ATOM 685 C C . GLU A 1 83 ? -14.311 9.426 7.799 1.00 94.06 83 GLU A C 1
ATOM 687 O O . GLU A 1 83 ? -14.599 9.129 6.642 1.00 94.06 83 GLU A O 1
ATOM 692 N N . LEU A 1 84 ? -13.048 9.434 8.230 1.00 93.44 84 LEU A N 1
ATOM 693 C CA . LEU A 1 84 ? -11.915 9.134 7.367 1.00 93.44 84 LEU A CA 1
ATOM 694 C C . LEU A 1 84 ? -11.928 7.678 6.887 1.00 93.44 84 LEU A C 1
ATOM 696 O O . LEU A 1 84 ? -11.718 7.412 5.706 1.00 93.44 84 LEU A O 1
ATOM 700 N N . LEU A 1 85 ? -12.204 6.735 7.790 1.00 94.75 85 LEU A N 1
ATOM 701 C CA . LEU A 1 85 ? -12.284 5.308 7.467 1.00 94.75 85 LEU A CA 1
ATOM 702 C C . LEU A 1 85 ? -13.458 5.006 6.530 1.00 94.75 85 LEU A C 1
ATOM 704 O O . LEU A 1 85 ? -13.314 4.236 5.578 1.00 94.75 85 LEU A O 1
ATOM 708 N N . GLU A 1 86 ? -14.613 5.618 6.788 1.00 93.81 86 GLU A N 1
ATOM 709 C CA . GLU A 1 86 ? -15.800 5.509 5.940 1.00 93.81 86 GLU A CA 1
ATOM 710 C C . GLU A 1 86 ? -15.548 6.097 4.554 1.00 93.81 86 GLU A C 1
ATOM 712 O O . GLU A 1 86 ? -15.869 5.452 3.552 1.00 93.81 86 GLU A O 1
ATOM 717 N N . LYS A 1 87 ? -14.902 7.266 4.487 1.00 93.31 87 LYS A N 1
ATOM 718 C CA . LYS A 1 87 ? -14.505 7.897 3.230 1.00 93.31 87 LYS A CA 1
ATOM 719 C C . LYS A 1 87 ? -13.541 7.013 2.444 1.00 93.31 87 LYS A C 1
ATOM 721 O O . LYS A 1 87 ? -13.811 6.732 1.280 1.00 93.31 87 LYS A O 1
ATOM 726 N N . SER A 1 88 ? -12.473 6.508 3.064 1.00 94.00 88 SER A N 1
ATOM 727 C CA . SER A 1 88 ? -11.508 5.627 2.389 1.00 94.00 88 SER A CA 1
ATOM 728 C C . SER A 1 88 ? -12.151 4.342 1.866 1.00 94.00 88 SER A C 1
ATOM 730 O O . SER A 1 88 ? -11.850 3.907 0.750 1.00 94.00 88 SER A O 1
ATOM 732 N N . LEU A 1 89 ? -13.073 3.748 2.631 1.00 94.44 89 LEU A N 1
ATOM 733 C CA . LEU A 1 89 ? -13.832 2.577 2.195 1.00 94.44 89 LEU A CA 1
ATOM 734 C C . LEU A 1 89 ? -14.759 2.906 1.017 1.00 94.44 89 LEU A C 1
ATOM 736 O O . LEU A 1 89 ? -14.760 2.183 0.018 1.00 94.44 89 LEU A O 1
ATOM 740 N N . SER A 1 90 ? -15.537 3.983 1.137 1.00 93.88 90 SER A N 1
ATOM 741 C CA . SER A 1 90 ? -16.497 4.429 0.126 1.00 93.88 90 SER A CA 1
ATOM 742 C C . SER A 1 90 ? -15.801 4.790 -1.184 1.00 93.88 90 SER A C 1
ATOM 744 O O . SER A 1 90 ? -16.189 4.290 -2.236 1.00 93.88 90 SER A O 1
ATOM 746 N N . ASP A 1 91 ? -14.741 5.596 -1.126 1.00 93.69 91 ASP A N 1
ATOM 747 C CA . ASP A 1 91 ? -13.987 6.027 -2.305 1.00 93.69 91 ASP A CA 1
ATOM 748 C C . ASP A 1 91 ? -13.341 4.840 -3.023 1.00 93.69 91 ASP A C 1
ATOM 750 O O . ASP A 1 91 ? -13.385 4.765 -4.249 1.00 93.69 91 ASP A O 1
ATOM 754 N N . THR A 1 92 ? -12.790 3.879 -2.271 1.00 94.88 92 THR A N 1
ATOM 755 C CA . THR A 1 92 ? -12.209 2.664 -2.863 1.00 94.88 92 THR A CA 1
ATOM 756 C C . THR A 1 92 ? -13.265 1.826 -3.571 1.00 94.88 92 THR A C 1
ATOM 758 O O . THR A 1 92 ? -13.051 1.411 -4.708 1.00 94.88 92 THR A O 1
ATOM 761 N N . LYS A 1 93 ? -14.408 1.571 -2.922 1.00 95.00 93 LYS A N 1
ATOM 762 C CA . LYS A 1 93 ? -15.494 0.786 -3.528 1.00 95.00 93 LYS A CA 1
ATOM 763 C C . LYS A 1 93 ? -16.041 1.473 -4.771 1.00 95.00 93 LYS A C 1
ATOM 765 O O . LYS A 1 93 ? -16.056 0.865 -5.836 1.00 95.00 93 LYS A O 1
ATOM 770 N N . LYS A 1 94 ? -16.381 2.758 -4.651 1.00 94.94 94 LYS A N 1
ATOM 771 C CA . LYS A 1 94 ? -16.890 3.567 -5.758 1.00 94.94 94 LYS A CA 1
ATOM 772 C C . LYS A 1 94 ? -15.927 3.571 -6.945 1.00 94.94 94 LYS A C 1
ATOM 774 O O . LYS A 1 94 ? -16.365 3.382 -8.074 1.00 94.94 94 LYS A O 1
ATOM 779 N N . PHE A 1 95 ? -14.622 3.728 -6.706 1.00 94.62 95 PHE A N 1
ATOM 780 C CA . PHE A 1 95 ? -13.631 3.719 -7.781 1.00 94.62 95 PHE A CA 1
ATOM 781 C C . PHE A 1 95 ? -13.665 2.417 -8.592 1.00 94.62 95 PHE A C 1
ATOM 783 O O . PHE A 1 95 ? -13.707 2.474 -9.820 1.00 94.62 95 PHE A O 1
ATOM 790 N N . PHE A 1 96 ? -13.682 1.254 -7.936 1.00 94.56 96 PHE A N 1
ATOM 791 C CA . PHE A 1 96 ? -13.702 -0.035 -8.639 1.00 94.56 96 PHE A CA 1
ATOM 792 C C . PHE A 1 96 ? -15.081 -0.414 -9.194 1.00 94.56 96 PHE A C 1
ATOM 794 O O . PHE A 1 96 ? -15.146 -1.121 -10.197 1.00 94.56 96 PHE A O 1
ATOM 801 N N . GLU A 1 97 ? -16.170 0.087 -8.607 1.00 94.88 97 GLU A N 1
ATOM 802 C CA . GLU A 1 97 ? -17.521 -0.012 -9.178 1.00 94.88 97 GLU A CA 1
ATOM 803 C C . GLU A 1 97 ? -17.642 0.789 -10.484 1.00 94.88 97 GLU A C 1
ATOM 805 O O . GLU A 1 97 ? -18.189 0.291 -11.467 1.00 94.88 97 GLU A O 1
ATOM 810 N N . GLU A 1 98 ? -17.098 2.009 -10.518 1.00 93.88 98 GLU A N 1
ATOM 811 C CA . GLU A 1 98 ? -17.105 2.877 -11.703 1.00 93.88 98 GLU A CA 1
ATOM 812 C C . GLU A 1 98 ? -16.055 2.464 -12.750 1.00 93.88 98 GLU A C 1
ATOM 814 O O . GLU A 1 98 ? -16.206 2.778 -13.931 1.00 93.88 98 GLU A O 1
ATOM 819 N N . ASN A 1 99 ? -15.001 1.746 -12.342 1.00 92.50 99 ASN A N 1
ATOM 820 C CA . ASN A 1 99 ? -13.886 1.341 -13.202 1.00 92.50 99 ASN A CA 1
ATOM 821 C C . ASN A 1 99 ? -13.581 -0.170 -13.074 1.00 92.50 99 ASN A C 1
ATOM 823 O O . ASN A 1 99 ? -12.472 -0.549 -12.678 1.00 92.50 99 ASN A O 1
ATOM 827 N N . PRO A 1 100 ? -14.526 -1.064 -13.423 1.00 92.56 100 PRO A N 1
ATOM 828 C CA . PRO A 1 100 ? -14.360 -2.507 -13.228 1.00 92.56 100 PRO A CA 1
ATOM 829 C C . PRO A 1 100 ? -13.210 -3.105 -14.053 1.00 92.56 100 PRO A C 1
ATOM 831 O O . PRO A 1 100 ? -12.650 -4.130 -13.677 1.00 92.56 100 PRO A O 1
ATOM 834 N N . ASP A 1 101 ? -12.803 -2.459 -15.151 1.00 90.00 101 ASP A N 1
ATOM 835 C CA . ASP A 1 101 ? -11.677 -2.898 -15.986 1.00 90.00 101 ASP A CA 1
ATOM 836 C C . ASP A 1 101 ? -10.292 -2.626 -15.364 1.00 90.00 101 ASP A C 1
ATOM 838 O O . ASP A 1 101 ? -9.272 -2.980 -15.962 1.00 90.00 101 ASP A O 1
ATOM 842 N N . ARG A 1 102 ? -10.254 -1.983 -14.189 1.00 91.81 102 ARG A N 1
ATOM 843 C CA . ARG A 1 102 ? -9.055 -1.767 -13.363 1.00 91.81 102 ARG A CA 1
ATOM 844 C C . ARG A 1 102 ? -8.821 -2.889 -12.359 1.00 91.81 102 ARG A C 1
ATOM 846 O O . ARG A 1 102 ? -7.731 -2.970 -11.799 1.00 91.81 102 ARG A O 1
ATOM 853 N N . ILE A 1 103 ? -9.815 -3.747 -12.139 1.00 93.50 103 ILE A N 1
ATOM 854 C CA . ILE A 1 103 ? -9.641 -4.975 -11.368 1.00 93.50 103 ILE A CA 1
ATOM 855 C C . ILE A 1 103 ? -8.842 -5.953 -12.231 1.00 93.50 103 ILE A C 1
ATOM 857 O O . ILE A 1 103 ? -9.156 -6.172 -13.401 1.00 93.50 103 ILE A O 1
ATOM 861 N N . SER A 1 104 ? -7.760 -6.496 -11.685 1.00 94.44 104 SER A N 1
ATOM 862 C CA . SER A 1 104 ? -6.858 -7.400 -12.407 1.00 94.44 104 SER A CA 1
ATOM 863 C C . SER A 1 104 ? -6.241 -8.416 -11.449 1.00 94.44 104 SER A C 1
ATOM 865 O O . SER A 1 104 ? -6.660 -8.506 -10.299 1.00 94.44 104 SER A O 1
ATOM 867 N N . ASP A 1 105 ? -5.251 -9.178 -11.915 1.00 95.75 105 ASP A N 1
ATOM 868 C CA . ASP A 1 105 ? -4.566 -10.177 -11.088 1.00 95.75 105 ASP A CA 1
ATOM 869 C C . ASP A 1 105 ? -3.611 -9.542 -10.060 1.00 95.75 105 ASP A C 1
ATOM 871 O O . ASP A 1 105 ? -3.506 -10.018 -8.928 1.00 95.75 105 ASP A O 1
ATOM 875 N N . TYR A 1 106 ? -2.927 -8.451 -10.429 1.00 97.25 106 TYR A N 1
ATOM 876 C CA . TYR A 1 106 ? -1.875 -7.855 -9.601 1.00 97.25 106 TYR A CA 1
ATOM 877 C C . TYR A 1 106 ? -1.962 -6.335 -9.483 1.00 97.25 106 TYR A C 1
ATOM 879 O O . TYR A 1 106 ? -2.358 -5.646 -10.427 1.00 97.25 106 TYR A O 1
ATOM 887 N N . PHE A 1 107 ? -1.504 -5.830 -8.339 1.00 96.88 107 PHE A N 1
ATOM 888 C CA . PHE A 1 107 ? -1.006 -4.466 -8.178 1.00 96.88 107 PHE A CA 1
ATOM 889 C C . PHE A 1 107 ? 0.476 -4.400 -8.531 1.00 96.88 107 PHE A C 1
ATOM 891 O O . PHE A 1 107 ? 1.211 -5.354 -8.286 1.00 96.88 107 PHE A O 1
ATOM 898 N N . PHE A 1 108 ? 0.919 -3.246 -9.016 1.00 96.12 108 PHE A N 1
ATOM 899 C CA . PHE A 1 108 ? 2.318 -2.919 -9.245 1.00 96.12 108 PHE A CA 1
ATOM 900 C C . PHE A 1 108 ? 2.621 -1.508 -8.764 1.00 96.12 108 PHE A C 1
ATOM 902 O O . PHE A 1 108 ? 1.857 -0.582 -9.033 1.00 96.12 108 PHE A O 1
ATOM 909 N N . LEU A 1 109 ? 3.762 -1.358 -8.106 1.00 96.38 109 LEU A N 1
ATOM 910 C CA . LEU A 1 109 ? 4.343 -0.095 -7.694 1.00 96.38 109 LEU A CA 1
ATOM 911 C C . LEU A 1 109 ? 5.669 0.128 -8.396 1.00 96.38 109 LEU A C 1
ATOM 913 O O . LEU A 1 109 ? 6.573 -0.708 -8.333 1.00 96.38 109 LEU A O 1
ATOM 917 N N . GLU A 1 110 ? 5.788 1.311 -8.978 1.00 94.31 110 GLU A N 1
ATOM 918 C CA . GLU A 1 110 ? 7.024 1.818 -9.543 1.00 94.31 110 GLU A CA 1
ATOM 919 C C . GLU A 1 110 ? 7.392 3.155 -8.912 1.00 94.31 110 GLU A C 1
ATOM 921 O O . GLU A 1 110 ? 6.712 4.165 -9.094 1.00 94.31 110 GLU A O 1
ATOM 926 N N . ALA A 1 111 ? 8.483 3.146 -8.147 1.00 94.19 111 ALA A N 1
ATOM 927 C CA . ALA 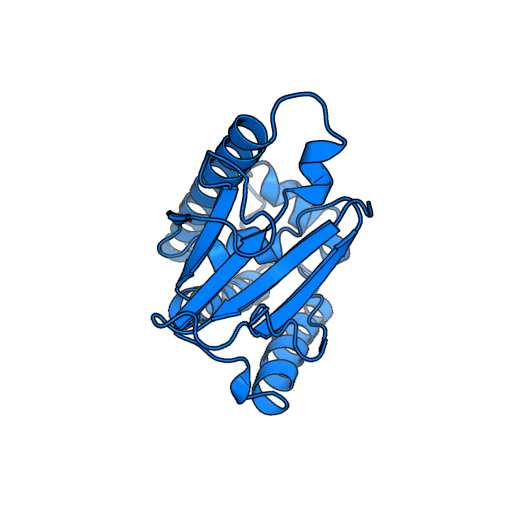A 1 111 ? 9.002 4.306 -7.425 1.00 94.19 111 ALA A CA 1
ATOM 928 C C . ALA A 1 111 ? 10.349 4.805 -7.981 1.00 94.19 111 ALA A C 1
ATOM 930 O O . ALA A 1 111 ? 10.978 5.673 -7.378 1.00 94.19 111 ALA A O 1
ATOM 931 N N . GLY A 1 112 ? 10.778 4.297 -9.145 1.00 92.19 112 GLY A N 1
ATOM 932 C CA . GLY A 1 112 ? 12.070 4.633 -9.753 1.00 92.19 112 GLY A CA 1
ATOM 933 C C . GLY A 1 112 ? 12.300 6.139 -9.915 1.00 92.19 112 GLY A C 1
ATOM 934 O O . GLY A 1 112 ? 13.388 6.616 -9.626 1.00 92.19 112 GLY A O 1
ATOM 935 N N . GLU A 1 113 ? 11.267 6.918 -10.262 1.00 91.38 113 GLU A N 1
ATOM 936 C CA . GLU A 1 113 ? 11.366 8.386 -10.370 1.00 91.38 113 GLU A CA 1
ATOM 937 C C . GLU A 1 113 ? 11.685 9.089 -9.037 1.00 91.38 113 GLU A C 1
ATOM 939 O O . GLU A 1 113 ? 12.347 10.131 -9.019 1.00 91.38 113 GLU A O 1
ATOM 944 N N . ILE A 1 114 ? 11.209 8.551 -7.909 1.00 91.00 114 ILE A N 1
ATOM 945 C CA . ILE A 1 114 ? 11.558 9.072 -6.580 1.00 91.00 114 ILE A CA 1
ATOM 946 C C . ILE A 1 114 ? 13.032 8.776 -6.291 1.00 91.00 114 ILE A C 1
ATOM 948 O O . ILE A 1 114 ? 13.753 9.672 -5.852 1.00 91.00 114 ILE A O 1
ATOM 952 N N . PHE A 1 115 ? 13.471 7.551 -6.578 1.00 91.88 115 PHE A N 1
ATOM 953 C CA . PHE A 1 115 ? 14.804 7.054 -6.235 1.00 91.88 115 PHE A CA 1
ATOM 954 C C . PHE A 1 115 ? 15.923 7.597 -7.122 1.00 91.88 115 PHE A C 1
ATOM 956 O O . PHE A 1 115 ? 17.016 7.843 -6.623 1.00 91.88 115 PHE A O 1
ATOM 963 N N . ASP A 1 116 ? 15.649 7.855 -8.402 1.00 88.44 116 ASP A N 1
ATOM 964 C CA . ASP A 1 116 ? 16.600 8.456 -9.350 1.00 88.44 116 ASP A CA 1
ATOM 965 C C . ASP A 1 116 ? 17.086 9.844 -8.894 1.00 88.44 116 ASP A C 1
ATOM 967 O O . ASP A 1 116 ? 18.180 10.287 -9.221 1.00 88.44 116 ASP A O 1
ATOM 971 N N . ASN A 1 117 ? 16.279 10.526 -8.076 1.00 78.44 117 ASN A N 1
ATOM 972 C CA . ASN A 1 117 ? 16.618 11.816 -7.479 1.00 78.44 117 ASN A CA 1
ATOM 973 C C . ASN A 1 117 ? 17.025 11.718 -5.995 1.00 78.44 117 ASN A C 1
ATOM 975 O O . ASN A 1 117 ? 17.087 12.753 -5.320 1.00 78.44 117 ASN A O 1
ATOM 979 N N . GLY A 1 118 ? 17.174 10.502 -5.470 1.00 75.94 118 GLY A N 1
ATOM 980 C CA . GLY A 1 118 ? 17.527 10.212 -4.083 1.00 75.94 118 GLY A CA 1
ATOM 981 C C . GLY A 1 118 ? 19.033 10.063 -3.869 1.00 75.94 118 GLY A C 1
ATOM 982 O O . GLY A 1 118 ? 19.836 10.195 -4.791 1.00 75.94 118 GLY A O 1
ATOM 983 N N . GLU A 1 119 ? 19.415 9.779 -2.626 1.00 75.56 119 GLU A N 1
ATOM 984 C CA . GLU A 1 119 ? 20.784 9.403 -2.279 1.00 75.56 119 GLU A CA 1
ATOM 985 C C . GLU A 1 119 ? 20.906 7.874 -2.338 1.00 75.56 119 GLU A C 1
ATOM 987 O O . GLU A 1 119 ? 20.300 7.165 -1.539 1.00 75.56 119 GLU A O 1
ATOM 992 N N . GLY A 1 120 ? 21.675 7.363 -3.302 1.00 85.44 120 GLY A N 1
ATOM 993 C CA . GLY A 1 120 ? 21.897 5.926 -3.500 1.00 85.44 120 GLY A CA 1
ATOM 994 C C . GLY A 1 120 ? 21.395 5.419 -4.850 1.00 85.44 120 GLY A C 1
ATOM 995 O O . GLY A 1 120 ? 20.788 6.151 -5.628 1.00 85.44 120 GLY A O 1
ATOM 996 N N . ASP A 1 121 ? 21.662 4.151 -5.154 1.00 92.69 121 ASP A N 1
ATOM 997 C CA . ASP A 1 121 ? 21.187 3.544 -6.394 1.00 92.69 121 ASP A CA 1
ATOM 998 C C . ASP A 1 121 ? 19.710 3.121 -6.287 1.00 92.69 121 ASP A C 1
ATOM 1000 O O . ASP A 1 121 ? 19.208 2.783 -5.212 1.00 92.69 121 ASP A O 1
ATOM 1004 N N . ILE A 1 122 ? 19.001 3.146 -7.419 1.00 94.06 122 ILE A N 1
ATOM 1005 C CA . ILE A 1 122 ? 17.560 2.855 -7.485 1.00 94.06 122 ILE A CA 1
ATOM 1006 C C . ILE A 1 122 ? 17.254 1.430 -7.010 1.00 94.06 122 ILE A C 1
ATOM 1008 O O . ILE A 1 122 ? 16.204 1.191 -6.415 1.00 94.06 122 ILE A O 1
ATOM 1012 N N . TYR A 1 123 ? 18.152 0.474 -7.265 1.00 94.06 123 TYR A N 1
ATOM 1013 C CA . TYR A 1 123 ? 17.917 -0.923 -6.911 1.00 94.06 123 TYR A CA 1
ATOM 1014 C C . TYR A 1 123 ? 17.940 -1.126 -5.394 1.00 94.06 123 TYR A C 1
ATOM 1016 O O . TYR A 1 123 ? 17.010 -1.731 -4.859 1.00 94.06 123 TYR A O 1
ATOM 1024 N N . THR A 1 124 ? 18.936 -0.571 -4.702 1.00 94.94 124 THR A N 1
ATOM 1025 C CA . THR A 1 124 ? 19.021 -0.605 -3.235 1.00 94.94 124 THR A CA 1
ATOM 1026 C C . THR A 1 124 ? 17.828 0.104 -2.600 1.00 94.94 124 THR A C 1
ATOM 1028 O O . THR A 1 124 ? 17.137 -0.498 -1.784 1.00 94.94 124 THR A O 1
ATOM 1031 N N . GLN A 1 125 ? 17.491 1.317 -3.052 1.00 95.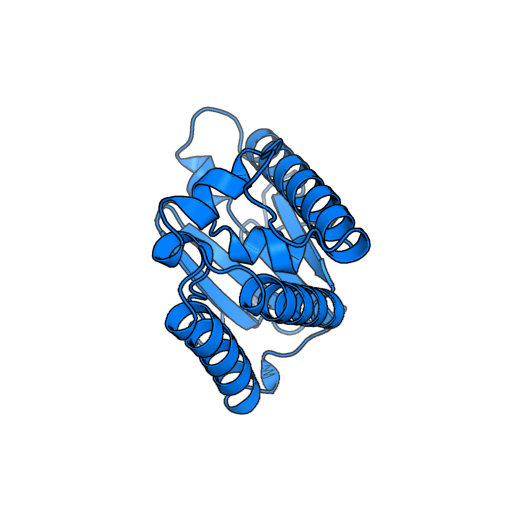38 125 GLN A N 1
ATOM 1032 C CA . GLN A 1 125 ? 16.330 2.049 -2.528 1.00 95.38 125 GLN A CA 1
ATOM 1033 C C . GLN A 1 125 ? 15.006 1.289 -2.745 1.00 95.38 125 GLN A C 1
ATOM 1035 O O . GLN A 1 125 ? 14.148 1.248 -1.861 1.00 95.38 125 GLN A O 1
ATOM 1040 N N . ASN A 1 126 ? 14.835 0.632 -3.899 1.00 95.94 126 ASN A N 1
ATOM 1041 C CA . ASN A 1 126 ? 13.661 -0.204 -4.151 1.00 95.94 126 ASN A CA 1
ATOM 1042 C C . ASN A 1 126 ? 13.653 -1.475 -3.292 1.00 95.94 126 ASN A C 1
ATOM 1044 O O . ASN A 1 126 ? 12.585 -1.954 -2.905 1.00 95.94 126 ASN A O 1
ATOM 1048 N N . ARG A 1 127 ? 14.828 -2.032 -2.987 1.00 96.44 127 ARG A N 1
ATOM 1049 C CA . ARG A 1 127 ? 14.940 -3.181 -2.091 1.00 96.44 127 ARG A CA 1
ATOM 1050 C C . ARG A 1 127 ? 14.553 -2.807 -0.663 1.00 96.44 127 ARG A C 1
ATOM 1052 O O . ARG A 1 127 ? 13.750 -3.527 -0.077 1.00 96.44 127 ARG A O 1
ATOM 1059 N N . ASP A 1 128 ? 15.029 -1.667 -0.174 1.00 96.00 128 ASP A N 1
ATOM 1060 C CA . ASP A 1 128 ? 14.663 -1.131 1.140 1.00 96.00 128 ASP A CA 1
ATOM 1061 C C . ASP A 1 128 ? 13.153 -0.872 1.232 1.00 96.00 128 ASP A C 1
ATOM 1063 O O . ASP A 1 128 ? 12.511 -1.230 2.219 1.00 96.00 128 ASP A O 1
ATOM 1067 N N . LEU A 1 129 ? 12.553 -0.325 0.167 1.00 96.50 129 LEU A N 1
ATOM 1068 C CA . LEU A 1 129 ? 11.102 -0.173 0.079 1.00 96.50 129 LEU A CA 1
ATOM 1069 C C . LEU A 1 129 ? 10.376 -1.522 0.146 1.00 96.50 129 LEU A C 1
ATOM 1071 O O . LEU A 1 129 ? 9.363 -1.637 0.834 1.00 96.50 129 LEU A O 1
ATOM 1075 N N . TRP A 1 130 ? 10.848 -2.533 -0.582 1.00 97.88 130 TRP A N 1
ATOM 1076 C CA . TRP A 1 130 ? 10.237 -3.860 -0.538 1.00 97.88 130 TRP A CA 1
ATOM 1077 C C . TRP A 1 130 ? 10.334 -4.474 0.863 1.00 97.88 130 TRP A C 1
ATOM 1079 O O . TRP A 1 130 ? 9.330 -4.977 1.367 1.00 97.88 130 TRP A O 1
ATOM 1089 N N . ASP A 1 131 ? 11.492 -4.377 1.521 1.00 97.38 131 ASP A N 1
ATOM 1090 C CA . ASP A 1 131 ? 11.679 -4.857 2.895 1.00 97.38 131 ASP A CA 1
ATOM 1091 C C . ASP A 1 131 ? 10.739 -4.125 3.878 1.00 97.38 131 ASP A C 1
ATOM 1093 O O . ASP A 1 131 ? 10.121 -4.766 4.736 1.00 97.38 131 ASP A O 1
ATOM 1097 N N . ASP A 1 132 ? 10.540 -2.814 3.706 1.00 96.25 132 ASP A N 1
ATOM 1098 C CA . ASP A 1 132 ? 9.573 -2.027 4.482 1.00 96.25 132 ASP A CA 1
ATOM 1099 C C . ASP A 1 132 ? 8.117 -2.456 4.219 1.00 96.25 132 ASP A C 1
ATOM 1101 O O . ASP A 1 132 ? 7.346 -2.647 5.160 1.00 96.25 132 ASP A O 1
ATOM 1105 N N . ILE A 1 133 ? 7.735 -2.708 2.961 1.00 97.38 133 ILE A N 1
ATOM 1106 C CA . ILE A 1 133 ? 6.404 -3.236 2.608 1.00 97.38 133 ILE A CA 1
ATOM 1107 C C . ILE A 1 133 ? 6.156 -4.590 3.289 1.00 97.38 133 ILE A C 1
ATOM 1109 O O . ILE A 1 133 ? 5.101 -4.790 3.898 1.00 97.38 133 ILE A O 1
ATOM 1113 N N . ILE A 1 134 ? 7.129 -5.505 3.240 1.00 97.81 134 ILE A N 1
ATOM 1114 C CA . ILE A 1 134 ? 7.044 -6.814 3.906 1.00 97.81 134 ILE A CA 1
ATOM 1115 C C . ILE A 1 134 ? 6.921 -6.653 5.427 1.00 97.81 134 ILE A C 1
ATOM 1117 O O . ILE A 1 134 ? 6.102 -7.329 6.062 1.00 97.81 134 ILE A O 1
ATOM 1121 N N . TYR A 1 135 ? 7.704 -5.754 6.024 1.00 96.06 135 TYR A N 1
ATOM 1122 C CA . TYR A 1 135 ? 7.665 -5.470 7.457 1.00 96.06 135 TYR A CA 1
ATOM 1123 C C . TYR A 1 135 ? 6.310 -4.896 7.904 1.00 96.06 135 TYR A C 1
ATOM 1125 O O . TYR A 1 135 ? 5.701 -5.395 8.864 1.00 96.06 135 TYR A O 1
ATOM 1133 N N . VAL A 1 136 ? 5.805 -3.887 7.190 1.00 95.50 136 VAL A N 1
ATOM 1134 C CA . VAL A 1 136 ? 4.488 -3.278 7.421 1.00 95.50 136 VAL A CA 1
ATOM 1135 C C . VAL A 1 136 ? 3.392 -4.333 7.283 1.00 95.50 136 VAL A C 1
ATOM 1137 O O . VAL A 1 136 ? 2.561 -4.477 8.179 1.00 95.50 136 VAL A O 1
ATOM 1140 N N . HIS A 1 137 ? 3.416 -5.142 6.223 1.00 96.62 137 HIS A N 1
ATOM 1141 C CA . HIS A 1 137 ? 2.417 -6.189 6.031 1.00 96.62 137 HIS A CA 1
ATOM 1142 C C . HIS A 1 137 ? 2.418 -7.210 7.170 1.00 96.62 137 HIS A C 1
ATOM 1144 O O . HIS A 1 137 ? 1.363 -7.521 7.727 1.00 96.62 137 HIS A O 1
ATOM 1150 N N . LYS A 1 138 ? 3.596 -7.712 7.559 1.00 95.94 138 LYS A N 1
ATOM 1151 C CA . LYS A 1 138 ? 3.721 -8.690 8.646 1.00 95.94 138 LYS A CA 1
ATOM 1152 C C . LYS A 1 138 ? 3.152 -8.144 9.956 1.00 95.94 138 LYS A C 1
ATOM 1154 O O . LYS A 1 138 ? 2.382 -8.836 10.621 1.00 95.94 138 LYS A O 1
ATOM 1159 N N . SER A 1 139 ? 3.498 -6.909 10.307 1.00 95.25 139 SER A N 1
ATOM 1160 C CA . SER A 1 139 ? 3.018 -6.275 11.538 1.00 95.25 139 SER A CA 1
ATOM 1161 C C . SER A 1 139 ? 1.510 -5.998 11.520 1.00 95.25 139 SER A C 1
ATOM 1163 O O . SER A 1 139 ? 0.826 -6.294 12.501 1.00 95.25 139 SER A O 1
ATOM 1165 N N . LEU A 1 140 ? 0.957 -5.529 10.399 1.00 95.62 140 LEU A N 1
ATOM 1166 C CA . LEU A 1 140 ? -0.491 -5.353 10.227 1.00 95.62 140 LEU A CA 1
ATOM 1167 C C . LEU A 1 140 ? -1.249 -6.687 10.253 1.00 95.62 140 LEU A C 1
ATOM 1169 O O . LEU A 1 140 ? -2.341 -6.778 10.811 1.00 95.62 140 LEU A O 1
ATOM 1173 N N . LYS A 1 141 ? -0.664 -7.752 9.701 1.00 96.44 141 LYS A N 1
ATOM 1174 C CA . LYS A 1 141 ? -1.242 -9.096 9.757 1.00 96.44 141 LYS A CA 1
ATOM 1175 C C . LYS A 1 141 ? -1.289 -9.621 11.190 1.00 96.44 141 LYS A C 1
ATOM 1177 O O . LYS A 1 141 ? -2.311 -10.156 11.611 1.00 96.44 141 LYS A O 1
ATOM 1182 N N . GLU A 1 142 ? -0.218 -9.442 11.961 1.00 94.88 142 GLU A N 1
ATOM 1183 C CA . GLU A 1 142 ? -0.220 -9.778 13.388 1.00 94.88 142 GLU A CA 1
ATOM 1184 C C . GLU A 1 142 ? -1.259 -8.968 14.169 1.00 94.88 142 GLU A C 1
ATOM 1186 O O . GLU A 1 142 ? -1.944 -9.525 15.031 1.00 94.88 142 GLU A O 1
ATOM 1191 N N . LEU A 1 143 ? -1.406 -7.678 13.853 1.00 94.69 143 LEU A N 1
ATOM 1192 C CA . LEU A 1 143 ? -2.437 -6.822 14.430 1.00 94.69 143 LEU A CA 1
ATOM 1193 C C . LEU A 1 143 ? -3.842 -7.363 14.133 1.00 94.69 143 LEU A C 1
ATOM 1195 O O . LEU A 1 143 ? -4.638 -7.495 15.058 1.00 94.69 143 LEU A O 1
ATOM 1199 N N . LEU A 1 144 ? -4.132 -7.735 12.883 1.00 95.56 144 LEU A N 1
ATOM 1200 C CA . LEU A 1 144 ? -5.426 -8.304 12.491 1.00 95.56 144 LEU A CA 1
ATOM 1201 C C . LEU A 1 144 ? -5.713 -9.681 13.096 1.00 95.56 144 LEU A C 1
ATOM 1203 O O . LEU A 1 144 ? -6.881 -10.036 13.248 1.00 95.56 144 LEU A O 1
ATOM 1207 N N . ILE A 1 145 ? -4.683 -10.453 13.445 1.00 96.06 145 ILE A N 1
ATOM 1208 C CA . ILE A 1 145 ? -4.842 -11.723 14.167 1.00 96.06 145 ILE A CA 1
ATOM 1209 C C . ILE A 1 145 ? -5.143 -11.457 15.645 1.00 96.06 145 ILE A C 1
ATOM 1211 O O . ILE A 1 145 ? -6.055 -12.058 16.208 1.00 96.06 145 ILE A O 1
ATOM 1215 N N . LYS A 1 146 ? -4.376 -10.564 16.283 1.00 94.94 146 LYS A N 1
ATOM 1216 C CA . LYS A 1 146 ? -4.488 -10.279 17.722 1.00 94.94 146 LYS A CA 1
ATOM 1217 C C . LYS A 1 146 ? -5.715 -9.427 18.061 1.00 94.94 146 LYS A C 1
ATOM 1219 O O . LYS A 1 146 ? -6.248 -9.569 19.155 1.00 94.94 146 LYS A O 1
ATOM 1224 N N . LYS A 1 147 ? -6.114 -8.529 17.151 1.00 94.69 147 LYS A N 1
ATOM 1225 C CA . LYS A 1 147 ? -7.170 -7.511 17.298 1.00 94.69 147 LYS A CA 1
ATOM 1226 C C . LYS A 1 147 ? -7.222 -6.907 18.708 1.00 94.69 147 LYS A C 1
ATOM 1228 O O . LYS A 1 147 ? -8.258 -7.014 19.369 1.00 94.69 147 LYS A O 1
ATOM 1233 N N . PRO A 1 148 ? -6.126 -6.300 19.208 1.00 94.06 148 PRO A N 1
ATOM 1234 C CA . PRO A 1 148 ? -6.148 -5.685 20.529 1.00 94.06 148 PRO A CA 1
ATOM 1235 C C . PRO A 1 148 ? -7.265 -4.637 20.612 1.00 94.06 148 PRO A C 1
ATOM 1237 O O . PRO A 1 148 ? -7.576 -3.966 19.624 1.00 94.06 148 PRO A O 1
ATOM 1240 N N . LEU A 1 149 ? -7.862 -4.487 21.797 1.00 93.19 149 LEU A N 1
ATOM 1241 C CA . LEU A 1 149 ? -8.946 -3.522 22.011 1.00 93.19 149 LEU A CA 1
ATOM 1242 C C . LEU A 1 149 ? -8.493 -2.088 21.705 1.00 93.19 149 LEU A C 1
ATOM 1244 O O . LEU A 1 149 ? -9.268 -1.297 21.176 1.00 93.19 149 LEU A O 1
ATOM 1248 N N . ASN A 1 150 ? -7.234 -1.784 22.018 1.00 91.81 150 ASN A N 1
ATOM 1249 C CA . ASN A 1 150 ? -6.595 -0.514 21.730 1.00 91.81 150 ASN A CA 1
ATOM 1250 C C . ASN A 1 150 ? -5.204 -0.764 21.142 1.00 91.81 150 ASN A C 1
ATOM 1252 O O . ASN A 1 150 ? -4.273 -1.159 21.846 1.00 91.81 150 ASN A O 1
ATOM 1256 N N . MET A 1 151 ? -5.057 -0.525 19.843 1.00 91.50 151 MET A N 1
ATOM 1257 C CA . MET A 1 151 ? -3.795 -0.751 19.141 1.00 91.50 151 MET A CA 1
ATOM 1258 C C . MET A 1 151 ? -2.697 0.268 19.499 1.00 91.50 151 MET A C 1
ATOM 1260 O O . MET A 1 151 ? -1.534 0.039 19.181 1.00 91.50 151 MET A O 1
ATOM 1264 N N . PHE A 1 152 ? -3.038 1.363 20.192 1.00 89.81 152 PHE A N 1
ATOM 1265 C CA . PHE A 1 152 ? -2.120 2.460 20.524 1.00 89.81 152 PHE A CA 1
ATOM 1266 C C . PHE A 1 152 ? -1.553 2.411 21.952 1.00 89.81 152 PHE A C 1
ATOM 1268 O O . PHE A 1 152 ? -0.815 3.315 22.335 1.00 89.81 152 PHE A O 1
ATOM 1275 N N . GLU A 1 153 ? -1.890 1.397 22.754 1.00 85.81 153 GLU A N 1
ATOM 1276 C CA . GLU A 1 153 ? -1.408 1.286 24.143 1.00 85.81 153 GLU A CA 1
ATOM 1277 C C . GLU A 1 153 ? 0.072 0.904 24.246 1.00 85.81 153 GLU A C 1
ATOM 1279 O O . GLU A 1 153 ? 0.756 1.377 25.146 1.00 85.81 153 GLU A O 1
ATOM 1284 N N . ASN A 1 154 ? 0.581 0.092 23.317 1.00 78.31 154 ASN A N 1
ATOM 1285 C CA . ASN A 1 154 ? 1.987 -0.318 23.273 1.00 78.31 154 ASN A CA 1
ATOM 1286 C C . ASN A 1 154 ? 2.485 -0.344 21.815 1.00 78.31 154 ASN A C 1
ATOM 1288 O O . ASN A 1 154 ? 2.668 -1.429 21.255 1.00 78.31 154 ASN A O 1
ATOM 1292 N N . PRO A 1 155 ? 2.647 0.820 21.156 1.00 77.12 155 PRO A N 1
ATOM 1293 C CA . PRO A 1 155 ? 3.054 0.870 19.758 1.00 77.12 155 PRO A CA 1
ATOM 1294 C C . PRO A 1 155 ? 4.523 0.452 19.616 1.00 77.12 155 PRO A C 1
ATOM 1296 O O . PRO A 1 155 ? 5.419 1.069 20.186 1.00 77.12 155 PRO A O 1
ATOM 1299 N N . ILE A 1 156 ? 4.764 -0.611 18.846 1.00 76.56 156 ILE A N 1
ATOM 1300 C CA . ILE A 1 156 ? 6.111 -1.163 18.598 1.00 76.56 156 ILE A CA 1
ATOM 1301 C C . ILE A 1 156 ? 6.606 -0.820 17.183 1.00 76.56 156 ILE A C 1
ATOM 1303 O O . ILE A 1 156 ? 7.805 -0.839 16.918 1.00 76.56 156 ILE A O 1
ATOM 1307 N N . HIS A 1 157 ? 5.692 -0.486 16.269 1.00 86.06 157 HIS A N 1
ATOM 1308 C CA . HIS A 1 157 ? 6.000 -0.218 14.865 1.00 86.06 157 HIS A CA 1
ATOM 1309 C C . HIS A 1 157 ? 5.916 1.278 14.548 1.00 86.06 157 HIS A C 1
ATOM 1311 O O . HIS A 1 157 ? 5.014 1.969 15.016 1.00 86.06 157 HIS A O 1
ATOM 1317 N N . SER A 1 158 ? 6.840 1.784 13.732 1.00 82.19 158 SER A N 1
ATOM 1318 C CA . SER A 1 158 ? 6.887 3.200 13.340 1.00 82.19 158 SER A CA 1
ATOM 1319 C C . SER A 1 158 ? 5.598 3.669 12.661 1.00 82.19 158 SER A C 1
ATOM 1321 O O . SER A 1 158 ? 5.099 4.742 12.982 1.00 82.19 158 SER A O 1
ATOM 1323 N N . TRP A 1 159 ? 4.992 2.825 11.820 1.00 86.94 159 TRP A N 1
ATOM 1324 C CA . TRP A 1 159 ? 3.753 3.152 11.108 1.00 86.94 159 TRP A CA 1
ATOM 1325 C C . TRP A 1 159 ? 2.545 3.419 12.027 1.00 86.94 159 TRP A C 1
ATOM 1327 O O . TRP A 1 159 ? 1.556 4.001 11.588 1.00 86.94 159 TRP A O 1
ATOM 1337 N N . PHE A 1 160 ? 2.583 3.026 13.308 1.00 88.56 160 PHE A N 1
ATOM 1338 C CA . PHE A 1 160 ? 1.522 3.408 14.248 1.00 88.56 160 PHE A CA 1
ATOM 1339 C C . PHE A 1 160 ? 1.442 4.922 14.424 1.00 88.56 160 PHE A C 1
ATOM 1341 O O . PHE A 1 160 ? 0.341 5.456 14.545 1.00 88.56 160 PHE A O 1
ATOM 1348 N N . TYR A 1 161 ? 2.595 5.592 14.468 1.00 85.69 161 TYR A N 1
ATOM 1349 C CA . TYR A 1 161 ? 2.672 7.039 14.644 1.00 85.69 161 TYR A CA 1
ATOM 1350 C C . TYR A 1 161 ? 2.163 7.759 13.400 1.00 85.69 161 TYR A C 1
ATOM 1352 O O . TYR A 1 161 ? 1.390 8.697 13.530 1.00 85.69 161 TYR A O 1
ATOM 1360 N N . ASP A 1 162 ? 2.458 7.231 12.213 1.00 83.88 162 ASP A N 1
ATOM 1361 C CA . ASP A 1 162 ? 1.904 7.716 10.946 1.00 83.88 162 ASP A CA 1
ATOM 1362 C C . ASP A 1 162 ? 0.363 7.761 10.979 1.00 83.88 162 ASP A C 1
ATOM 1364 O O . ASP A 1 162 ? -0.250 8.786 10.683 1.00 83.88 162 ASP A O 1
ATOM 1368 N N . ILE A 1 163 ? -0.280 6.672 11.418 1.00 88.00 163 ILE A N 1
ATOM 1369 C CA . ILE A 1 163 ? -1.747 6.607 11.529 1.00 88.00 163 ILE A CA 1
ATOM 1370 C C . ILE A 1 163 ? -2.273 7.465 12.683 1.00 88.00 163 ILE A C 1
ATOM 1372 O O . ILE A 1 163 ? -3.341 8.057 12.568 1.00 88.00 163 ILE A O 1
ATOM 1376 N N . LYS A 1 164 ? -1.572 7.500 13.818 1.00 87.38 164 LYS A N 1
ATOM 1377 C CA . LYS A 1 164 ? -2.024 8.231 15.006 1.00 87.38 164 LYS A CA 1
ATOM 1378 C C . LYS A 1 164 ? -1.956 9.742 14.805 1.00 87.38 164 LYS A C 1
ATOM 1380 O O . LYS A 1 164 ? -2.889 10.445 15.184 1.00 87.38 164 LYS A O 1
ATOM 1385 N N . ASP A 1 165 ? -0.843 10.213 14.260 1.00 87.50 165 ASP A N 1
ATOM 1386 C CA . ASP A 1 165 ? -0.495 11.627 14.235 1.00 87.50 165 ASP A CA 1
ATOM 1387 C C . ASP A 1 165 ? -0.968 12.285 12.932 1.00 87.50 165 ASP A C 1
ATOM 1389 O O . ASP A 1 165 ? -1.390 13.439 12.965 1.00 87.50 165 ASP A O 1
ATOM 1393 N N . ASN A 1 166 ? -0.982 11.550 11.809 1.00 87.44 166 ASN A N 1
ATOM 1394 C CA . ASN A 1 166 ? -1.386 12.067 10.494 1.00 87.44 166 ASN A CA 1
ATOM 1395 C C . ASN A 1 166 ? -2.322 11.099 9.734 1.00 87.44 166 ASN A C 1
ATOM 1397 O O . ASN A 1 166 ? -2.059 10.755 8.578 1.00 87.44 166 ASN A O 1
ATOM 1401 N N . PRO A 1 167 ? -3.448 10.653 10.326 1.00 87.12 167 PRO A N 1
ATOM 1402 C CA . PRO A 1 167 ? -4.312 9.643 9.711 1.00 87.12 167 PRO A CA 1
ATOM 1403 C C . PRO A 1 167 ? -4.772 10.029 8.298 1.00 87.12 167 PRO A C 1
ATOM 1405 O O . PRO A 1 167 ? -4.851 9.165 7.427 1.00 87.12 167 PRO A O 1
ATOM 1408 N N . GLU A 1 168 ? -5.030 11.314 8.040 1.00 85.50 168 GLU A N 1
ATOM 1409 C CA . GLU A 1 168 ? -5.450 11.816 6.724 1.00 85.50 168 GLU A CA 1
ATOM 1410 C C . GLU A 1 168 ? -4.394 11.595 5.634 1.00 85.50 168 GLU A C 1
ATOM 1412 O O . GLU A 1 168 ? -4.731 11.252 4.504 1.00 85.50 168 GLU A O 1
ATOM 1417 N N . GLU A 1 169 ? -3.110 11.715 5.963 1.00 81.19 169 GLU A N 1
ATOM 1418 C CA . GLU A 1 169 ? -2.029 11.518 4.993 1.00 81.19 169 GLU A CA 1
ATOM 1419 C C . GLU A 1 169 ? -1.783 10.031 4.695 1.00 81.19 169 GLU A C 1
ATOM 1421 O O . GLU A 1 169 ? -1.331 9.674 3.603 1.00 81.19 169 GLU A O 1
ATOM 1426 N N . HIS A 1 170 ? -2.107 9.151 5.648 1.00 83.94 170 HIS A N 1
ATOM 1427 C CA . HIS A 1 170 ? -1.742 7.734 5.589 1.00 83.94 170 HIS A CA 1
ATOM 1428 C C . HIS A 1 170 ? -2.905 6.782 5.282 1.00 83.94 170 HIS A C 1
ATOM 1430 O O . HIS A 1 170 ? -2.664 5.687 4.763 1.00 83.94 170 HIS A O 1
ATOM 1436 N N . LEU A 1 171 ? -4.151 7.173 5.566 1.00 84.50 171 LEU A N 1
ATOM 1437 C CA . LEU A 1 171 ? -5.343 6.350 5.329 1.00 84.50 171 LEU A CA 1
ATOM 1438 C C . LEU A 1 171 ? -6.167 6.797 4.120 1.00 84.50 171 LEU A C 1
ATOM 1440 O O . LEU A 1 171 ? -6.983 6.004 3.643 1.00 84.50 171 LEU A O 1
ATOM 1444 N N . ILE A 1 172 ? -5.978 8.018 3.604 1.00 82.81 172 ILE A N 1
ATOM 1445 C CA . ILE A 1 172 ? -6.662 8.452 2.380 1.00 82.81 172 ILE A CA 1
ATOM 1446 C C . ILE A 1 172 ? -6.056 7.736 1.177 1.00 82.81 172 ILE A C 1
ATOM 1448 O O . ILE A 1 172 ? -4.860 7.809 0.895 1.00 82.81 172 ILE A O 1
ATOM 1452 N N . VAL A 1 173 ? -6.930 7.075 0.429 1.00 83.88 173 VAL A N 1
ATOM 1453 C CA . VAL A 1 173 ? -6.612 6.487 -0.867 1.00 83.88 173 VAL A CA 1
ATOM 1454 C C . VAL A 1 173 ? -6.723 7.549 -1.956 1.00 83.88 173 VAL A C 1
ATOM 1456 O O . VAL A 1 173 ? -7.741 8.222 -2.097 1.00 83.88 173 VAL A O 1
ATOM 1459 N N . ASN A 1 174 ? -5.675 7.704 -2.759 1.00 84.00 174 ASN A N 1
ATOM 1460 C CA . ASN A 1 174 ? -5.674 8.650 -3.874 1.00 84.00 174 ASN A CA 1
ATOM 1461 C C . ASN A 1 174 ? -5.937 7.929 -5.199 1.00 84.00 174 ASN A C 1
ATOM 1463 O O . ASN A 1 174 ? -5.071 7.914 -6.072 1.00 84.00 174 ASN A O 1
ATOM 1467 N N . TRP A 1 175 ? -7.087 7.272 -5.347 1.00 90.06 175 TRP A N 1
ATOM 1468 C CA . TRP A 1 175 ? -7.420 6.629 -6.618 1.00 90.06 175 TRP A CA 1
ATOM 1469 C C . TRP A 1 175 ? -7.581 7.686 -7.717 1.00 90.06 175 TRP A C 1
ATOM 1471 O O . TRP A 1 175 ? -8.317 8.661 -7.566 1.00 90.06 175 TRP A O 1
ATOM 1481 N N . LYS A 1 176 ? -6.870 7.506 -8.828 1.00 81.75 176 LYS A N 1
ATOM 1482 C CA . LYS A 1 176 ? -6.896 8.384 -9.997 1.00 81.75 176 LYS A CA 1
ATOM 1483 C C . LYS A 1 176 ? -7.197 7.556 -11.232 1.00 81.75 176 LYS A C 1
ATOM 1485 O O . LYS A 1 176 ? -6.564 6.533 -11.474 1.00 81.75 176 LYS A O 1
ATOM 1490 N N . SER A 1 177 ? -8.111 8.042 -12.061 1.00 63.78 177 SER A N 1
ATOM 1491 C CA . SER A 1 177 ? -8.275 7.535 -13.416 1.00 63.78 177 SER A CA 1
ATOM 1492 C C . SER A 1 177 ? -7.322 8.287 -14.348 1.00 63.78 177 SER A C 1
ATOM 1494 O O . SER A 1 177 ? -7.529 9.453 -14.678 1.00 63.78 177 SER A O 1
ATOM 1496 N N . ALA A 1 178 ? -6.254 7.618 -14.779 1.00 57.66 178 ALA A N 1
ATOM 1497 C CA . ALA A 1 178 ? -5.493 8.021 -15.957 1.00 57.66 178 ALA A CA 1
ATOM 1498 C C . ALA A 1 178 ? -5.632 6.933 -17.036 1.00 57.66 178 ALA A C 1
ATOM 1500 O O . ALA A 1 178 ? -5.705 5.726 -16.770 1.00 57.66 178 ALA A O 1
ATOM 1501 N N . THR A 1 179 ? -5.847 7.379 -18.269 1.00 49.84 179 THR A N 1
ATOM 1502 C CA . THR A 1 179 ? -6.085 6.537 -19.441 1.00 49.84 179 THR A CA 1
ATOM 1503 C C . THR A 1 179 ? -4.773 6.162 -20.113 1.00 49.84 179 THR A C 1
ATOM 1505 O O . THR A 1 179 ? -4.061 7.042 -20.578 1.00 49.84 179 THR A O 1
ATOM 1508 N N . PHE A 1 180 ? -4.565 4.849 -20.254 1.00 48.81 180 PHE A N 1
ATOM 1509 C CA . PHE A 1 180 ? -3.692 4.189 -21.226 1.00 48.81 180 PHE A CA 1
ATOM 1510 C C . PHE A 1 180 ? -2.263 4.741 -21.335 1.00 48.81 180 PHE A C 1
ATOM 1512 O O . PHE A 1 180 ? -1.918 5.379 -22.327 1.00 48.81 180 PHE A O 1
ATOM 1519 N N . TYR A 1 181 ? -1.368 4.305 -20.449 1.00 46.53 181 TYR A N 1
ATOM 1520 C CA . TYR A 1 181 ? -0.056 3.925 -20.961 1.00 46.53 181 TYR A CA 1
ATOM 1521 C C . TYR A 1 181 ? -0.206 2.610 -21.741 1.00 46.53 181 TYR A C 1
ATOM 1523 O O . TYR A 1 181 ? -0.142 1.510 -21.192 1.00 46.53 181 TYR A O 1
ATOM 1531 N N . SER A 1 182 ? -0.470 2.699 -23.046 1.00 38.38 182 SER A N 1
ATOM 1532 C CA . SER A 1 182 ? -0.146 1.585 -23.931 1.00 38.38 182 SER A CA 1
ATOM 1533 C C . SER A 1 182 ? 1.373 1.561 -24.081 1.00 38.38 182 SER A C 1
ATOM 1535 O O . SER A 1 182 ? 1.907 2.237 -24.953 1.00 38.38 182 SER A O 1
ATOM 1537 N N . PHE A 1 183 ? 2.077 0.772 -23.270 1.00 47.31 183 PHE A N 1
ATOM 1538 C CA . PHE A 1 183 ? 3.496 0.454 -23.499 1.00 47.31 183 PHE A CA 1
ATOM 1539 C C . PHE A 1 183 ? 3.690 -0.511 -24.684 1.00 47.31 183 PHE A C 1
ATOM 1541 O O . PHE A 1 183 ? 4.609 -1.316 -24.708 1.00 47.31 183 PHE A O 1
ATOM 1548 N N . ASN A 1 184 ? 2.815 -0.433 -25.690 1.00 31.20 184 ASN A N 1
ATOM 1549 C CA . ASN A 1 184 ? 3.068 -1.024 -26.992 1.00 31.20 184 ASN A CA 1
ATOM 1550 C C . ASN A 1 184 ? 3.661 0.079 -27.863 1.00 31.20 184 ASN A C 1
ATOM 1552 O O . ASN A 1 184 ? 2.953 0.696 -28.660 1.00 31.20 184 ASN A O 1
ATOM 1556 N N . ASN A 1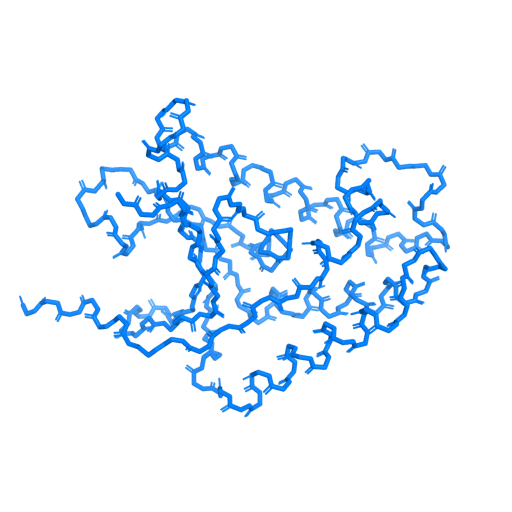 185 ? 4.958 0.324 -27.703 1.00 29.59 185 ASN A N 1
ATOM 1557 C CA . ASN A 1 185 ? 5.721 0.723 -28.872 1.00 29.59 185 ASN A CA 1
ATOM 1558 C C . ASN A 1 185 ? 5.879 -0.544 -29.721 1.00 29.59 185 ASN A C 1
ATOM 1560 O O . ASN A 1 185 ? 6.384 -1.558 -29.250 1.00 29.59 185 ASN A O 1
ATOM 1564 N N . THR A 1 186 ? 5.298 -0.464 -30.917 1.00 33.72 186 THR A N 1
ATOM 1565 C CA . THR A 1 186 ? 5.437 -1.358 -32.079 1.00 33.72 186 THR A CA 1
ATOM 1566 C C . THR A 1 186 ? 6.744 -2.127 -32.170 1.00 33.72 186 THR A C 1
ATOM 1568 O O . THR A 1 186 ? 7.798 -1.476 -31.997 1.00 33.72 186 THR A O 1
#

pLDDT: mean 88.96, std 12.52, range [29.59, 98.19]

Secondary structure (DSSP, 8-state):
---EEEEEEE-TT-S-EEEEEEEESS--HHHHHHHTTT-EEE--SS-TT-SS--EEEEEHHHHHHHHHHHHHHHTT-TTS-HHHHHHHHHHHHHHHHH-GGG--SEEEEE-HHHHTTSSS-HHHHHHHHHHHHHHHHHHHHHHHHH--S-TTSS--STHHHHHHH-HHHHH---------------

Sequence (186 aa):
MGKRSFLYSANQSFTKLRDLSECKNSIPFFYKIILGVDAEICKSQLWENYAHPIAIKGDFIKGLQFFYDLLDYFKTQKQIPQELLEKSLSDTKKFFEENPDRISDYFFLEAGEIFDNGEGDIYTQNRDLWDDIIYVHKSLKELLIKKPLNMFENPIHSWFYDIKDNPEEHLIVNWKSATFYSFNNT